Protein AF-A0AAJ7U4Y9-F1 (afdb_monomer)

Radius of gyration: 19.99 Å; Cα contacts (8 Å, |Δi|>4): 556; chains: 1; bounding box: 57×43×49 Å

Structure (mmCIF, N/CA/C/O backbone):
data_AF-A0AAJ7U4Y9-F1
#
_entry.id   AF-A0AAJ7U4Y9-F1
#
loop_
_atom_site.group_PDB
_atom_site.id
_atom_site.type_symbol
_atom_site.label_atom_id
_atom_site.label_alt_id
_atom_site.label_comp_id
_atom_site.label_asym_id
_atom_site.label_entity_id
_atom_site.label_seq_id
_atom_site.pdbx_PDB_ins_code
_atom_site.Cartn_x
_atom_site.Cartn_y
_atom_site.Cartn_z
_atom_site.occupancy
_atom_site.B_iso_or_equiv
_atom_site.auth_seq_id
_atom_site.auth_comp_id
_atom_site.auth_asym_id
_atom_site.auth_atom_id
_atom_site.pdbx_PDB_model_num
ATOM 1 N N . MET A 1 1 ? 35.730 18.124 -21.391 1.00 60.81 1 MET A N 1
ATOM 2 C CA . MET A 1 1 ? 34.779 17.610 -20.377 1.00 60.81 1 MET A CA 1
ATOM 3 C C . MET A 1 1 ? 35.353 16.329 -19.794 1.00 60.81 1 MET A C 1
ATOM 5 O O . MET A 1 1 ? 35.980 15.598 -20.549 1.00 60.81 1 MET A O 1
ATOM 9 N N . SER A 1 2 ? 35.196 16.076 -18.488 1.00 67.44 2 SER A N 1
ATOM 10 C CA . SER A 1 2 ? 35.648 14.816 -17.871 1.00 67.44 2 SER A CA 1
ATOM 11 C C . SER A 1 2 ? 34.995 13.620 -18.571 1.00 67.44 2 SER A C 1
ATOM 13 O O . SER A 1 2 ? 33.782 13.632 -18.797 1.00 67.44 2 SER A O 1
ATOM 15 N N . SER A 1 3 ? 35.795 12.609 -18.916 1.00 85.75 3 SER A N 1
ATOM 16 C CA . SER A 1 3 ? 35.321 11.336 -19.480 1.00 85.75 3 SER A CA 1
ATOM 17 C C . SER A 1 3 ? 34.650 10.446 -18.434 1.00 85.75 3 SER A C 1
ATOM 19 O O . SER A 1 3 ? 33.970 9.491 -18.797 1.00 85.75 3 SER A O 1
ATOM 21 N N . GLN A 1 4 ? 34.813 10.774 -17.149 1.00 91.94 4 GLN A N 1
ATOM 22 C CA . GLN A 1 4 ? 34.192 10.076 -16.031 1.00 91.94 4 GLN A CA 1
ATOM 23 C C . GLN A 1 4 ? 33.192 10.957 -15.286 1.00 91.94 4 GLN A C 1
ATOM 25 O O . GLN A 1 4 ? 33.378 12.171 -15.147 1.00 91.94 4 GLN A O 1
ATOM 30 N N . LEU A 1 5 ? 32.143 10.309 -14.793 1.00 94.62 5 LEU A N 1
ATOM 31 C CA . LEU A 1 5 ? 31.021 10.879 -14.069 1.00 94.62 5 LEU A CA 1
ATOM 32 C C . LEU A 1 5 ? 30.880 10.192 -12.713 1.00 94.62 5 LEU A C 1
ATOM 34 O O . LEU A 1 5 ? 31.024 8.974 -12.599 1.00 94.62 5 LEU A O 1
ATOM 38 N N . SER A 1 6 ? 30.565 10.984 -11.692 1.00 95.62 6 SER A N 1
ATOM 39 C CA . SER A 1 6 ? 30.203 10.473 -10.373 1.00 95.62 6 SER A CA 1
ATOM 40 C C . SER A 1 6 ? 28.771 9.949 -10.401 1.00 95.62 6 SER A C 1
ATOM 42 O O . SER A 1 6 ? 27.837 10.708 -10.654 1.00 95.62 6 SER A O 1
ATOM 44 N N . VAL A 1 7 ? 28.597 8.664 -10.113 1.00 96.81 7 VAL A N 1
ATOM 45 C CA . VAL A 1 7 ? 27.295 7.997 -10.059 1.00 96.81 7 VAL A CA 1
ATOM 46 C C . VAL A 1 7 ? 27.096 7.438 -8.657 1.00 96.81 7 VAL A C 1
ATOM 48 O O . VAL A 1 7 ? 27.947 6.714 -8.138 1.00 96.81 7 VAL A O 1
ATOM 51 N N . LEU A 1 8 ? 25.978 7.787 -8.024 1.00 97.12 8 LEU A N 1
ATOM 52 C CA . LEU A 1 8 ? 25.598 7.210 -6.739 1.00 97.12 8 LEU A CA 1
ATOM 53 C C . LEU A 1 8 ? 24.827 5.912 -6.993 1.00 97.12 8 LEU A C 1
ATOM 55 O O . LEU A 1 8 ? 23.740 5.938 -7.566 1.00 97.12 8 LEU A O 1
ATOM 59 N N . LEU A 1 9 ? 25.399 4.789 -6.573 1.00 95.19 9 LEU A N 1
ATOM 60 C CA . LEU A 1 9 ? 24.820 3.457 -6.698 1.00 95.19 9 LEU A CA 1
ATOM 61 C C . LEU A 1 9 ? 24.100 3.094 -5.399 1.00 95.19 9 LEU A C 1
ATOM 63 O O . LEU A 1 9 ? 24.743 2.982 -4.354 1.00 95.19 9 LEU A O 1
ATOM 67 N N . CYS A 1 10 ? 22.787 2.905 -5.468 1.00 91.06 10 CYS A N 1
ATOM 68 C CA . CYS A 1 10 ? 21.922 2.597 -4.334 1.00 91.06 10 CYS A CA 1
ATOM 69 C C . CYS A 1 10 ? 21.413 1.149 -4.388 1.00 91.06 10 CYS A C 1
ATOM 71 O O . CYS A 1 10 ? 20.944 0.691 -5.431 1.00 91.06 10 CYS A O 1
ATOM 73 N N . VAL A 1 11 ? 21.455 0.444 -3.261 1.00 85.19 11 VAL A N 1
ATOM 74 C CA . VAL A 1 11 ? 20.883 -0.902 -3.098 1.00 85.19 11 VAL A CA 1
ATOM 75 C C . VAL A 1 11 ? 20.256 -0.961 -1.712 1.00 85.19 11 VAL A C 1
ATOM 77 O O . VAL A 1 11 ? 20.954 -0.720 -0.727 1.00 85.19 11 VAL A O 1
ATOM 80 N N . GLY A 1 12 ? 18.952 -1.227 -1.608 1.00 75.06 12 GLY A N 1
ATOM 81 C CA . GLY A 1 12 ? 18.289 -1.152 -0.307 1.00 75.06 12 GLY A CA 1
ATOM 82 C C . GLY A 1 12 ? 18.324 0.269 0.267 1.00 75.06 12 GLY A C 1
ATOM 83 O O . GLY A 1 12 ? 18.027 1.255 -0.411 1.00 75.06 12 GLY A O 1
ATOM 84 N N . ASP A 1 13 ? 18.747 0.366 1.523 1.00 71.12 13 ASP A N 1
ATOM 85 C CA . ASP A 1 13 ? 19.018 1.602 2.262 1.00 71.12 13 ASP A CA 1
ATOM 86 C C . ASP A 1 13 ? 20.498 2.045 2.185 1.00 71.12 13 ASP A C 1
ATOM 88 O O . ASP A 1 13 ? 20.929 2.966 2.884 1.00 71.12 13 ASP A O 1
ATOM 92 N N . ARG A 1 14 ? 21.302 1.406 1.326 1.00 81.44 14 ARG A N 1
ATOM 93 C CA . ARG A 1 14 ? 22.749 1.626 1.207 1.00 81.44 14 ARG A CA 1
ATOM 94 C C . ARG A 1 14 ? 23.084 2.361 -0.080 1.00 81.44 14 ARG A C 1
ATOM 96 O O . ARG A 1 14 ? 22.450 2.169 -1.114 1.00 81.44 14 ARG A O 1
ATOM 103 N N . ALA A 1 15 ? 24.151 3.158 -0.033 1.00 89.69 15 ALA A N 1
ATOM 104 C CA . ALA A 1 15 ? 24.691 3.828 -1.208 1.00 89.69 15 ALA A CA 1
ATOM 105 C C . ALA A 1 15 ? 26.226 3.782 -1.254 1.00 89.69 15 ALA A C 1
ATOM 107 O O . ALA A 1 15 ? 26.909 3.769 -0.219 1.00 89.69 15 ALA A O 1
ATOM 108 N N . ARG A 1 16 ? 26.772 3.764 -2.471 1.00 92.88 16 ARG A N 1
ATOM 109 C CA . ARG A 1 16 ? 28.207 3.856 -2.770 1.00 92.88 16 ARG A CA 1
ATOM 110 C C . ARG A 1 16 ? 28.421 4.795 -3.947 1.00 92.88 16 ARG A C 1
ATOM 112 O O . ARG A 1 16 ? 27.665 4.764 -4.912 1.00 92.88 16 ARG A O 1
ATOM 119 N N . LEU A 1 17 ? 29.454 5.623 -3.870 1.00 95.56 17 LEU A N 1
ATOM 120 C CA . LEU A 1 17 ? 29.859 6.452 -4.997 1.00 95.56 17 LEU A CA 1
ATOM 121 C C . LEU A 1 17 ? 30.748 5.630 -5.934 1.00 95.56 17 LEU A C 1
ATOM 123 O O . LEU A 1 17 ? 31.688 4.982 -5.474 1.00 95.56 17 LEU A O 1
ATOM 127 N N . ALA A 1 18 ? 30.470 5.681 -7.232 1.00 95.44 18 ALA A N 1
ATOM 128 C CA . ALA A 1 18 ? 31.296 5.082 -8.271 1.00 95.44 18 ALA A CA 1
ATOM 129 C C . ALA A 1 18 ? 31.654 6.121 -9.338 1.00 95.44 18 ALA A C 1
ATOM 131 O O . ALA A 1 18 ? 30.873 7.026 -9.630 1.00 95.44 18 ALA A O 1
ATOM 132 N N . LEU A 1 19 ? 32.835 5.968 -9.935 1.00 95.25 19 LEU A N 1
ATOM 133 C CA . LEU A 1 19 ? 33.208 6.679 -11.153 1.00 95.25 19 LEU A CA 1
ATOM 134 C C . LEU A 1 19 ? 32.862 5.794 -12.347 1.00 95.25 19 LEU A C 1
ATOM 136 O O . LEU A 1 19 ? 33.295 4.643 -12.416 1.00 95.25 19 LEU A O 1
ATOM 140 N N . MET A 1 20 ? 32.064 6.328 -13.264 1.00 95.25 20 MET A N 1
ATOM 141 C CA . MET A 1 20 ? 31.613 5.631 -14.466 1.00 95.25 20 MET A CA 1
ATOM 142 C C . MET A 1 20 ? 31.938 6.441 -15.713 1.00 95.25 20 MET A C 1
ATOM 144 O O . MET A 1 20 ? 32.009 7.668 -15.659 1.00 95.25 20 MET A O 1
ATOM 148 N N . SER A 1 21 ? 32.135 5.758 -16.836 1.00 94.12 21 SER A N 1
ATOM 149 C CA . SER A 1 21 ? 32.373 6.408 -18.122 1.00 94.12 21 SER A CA 1
ATOM 150 C C . SER A 1 21 ? 31.138 7.199 -18.558 1.00 94.12 21 SER A C 1
ATOM 152 O O . SER A 1 21 ? 30.002 6.759 -18.374 1.00 94.12 21 SER A O 1
ATOM 154 N N . ARG A 1 22 ? 31.341 8.365 -19.170 1.00 95.06 22 ARG A N 1
ATOM 155 C CA . ARG A 1 22 ? 30.275 9.028 -19.927 1.00 95.06 22 ARG A CA 1
ATOM 156 C C . ARG A 1 22 ? 29.825 8.115 -21.071 1.0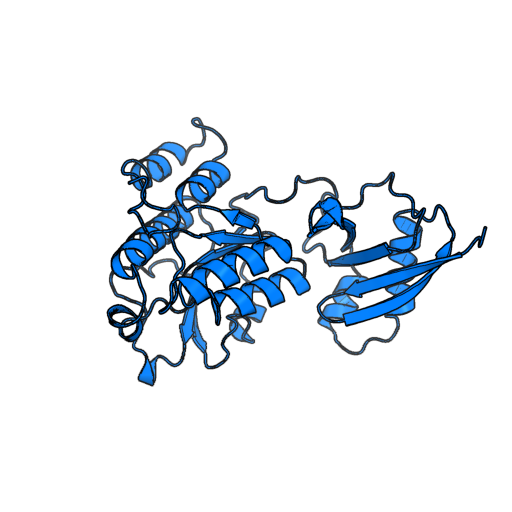0 95.06 22 ARG A C 1
ATOM 158 O O . ARG A 1 22 ? 30.670 7.558 -21.767 1.00 95.06 22 ARG A O 1
ATOM 165 N N . GLY A 1 23 ? 28.515 7.977 -21.251 1.00 94.12 23 GLY A N 1
ATOM 166 C CA . GLY A 1 23 ? 27.914 7.056 -22.215 1.00 94.12 23 GLY A CA 1
ATOM 167 C C . GLY A 1 23 ? 27.783 5.617 -21.704 1.00 94.12 23 GLY A C 1
ATOM 168 O O . GLY A 1 23 ? 27.319 4.761 -22.451 1.00 94.12 23 GLY A O 1
ATOM 169 N N . ALA A 1 24 ? 28.158 5.339 -20.448 1.00 94.94 24 ALA A N 1
ATOM 170 C CA . ALA A 1 24 ? 27.964 4.023 -19.847 1.00 94.94 24 ALA A CA 1
ATOM 171 C C . ALA A 1 24 ? 26.486 3.613 -19.909 1.00 94.94 24 ALA A C 1
ATOM 173 O O . ALA A 1 24 ? 25.607 4.375 -19.497 1.00 94.94 24 ALA A O 1
ATOM 174 N N . GLY A 1 25 ? 26.236 2.413 -20.430 1.00 94.31 25 GLY A N 1
ATOM 175 C CA . GLY A 1 25 ? 24.901 1.837 -20.563 1.00 94.31 25 GLY A CA 1
ATOM 176 C C . GLY A 1 25 ? 24.559 0.835 -19.461 1.00 94.31 25 GLY A C 1
ATOM 177 O O . GLY A 1 25 ? 25.307 0.648 -18.498 1.00 94.31 25 GLY A O 1
ATOM 178 N N . LEU A 1 26 ? 23.432 0.141 -19.635 1.00 91.56 26 LEU A N 1
ATOM 179 C CA . LEU A 1 26 ? 22.844 -0.751 -18.629 1.00 91.56 26 LEU A CA 1
ATOM 180 C C . LEU A 1 26 ? 23.804 -1.839 -18.117 1.00 91.56 26 LEU A C 1
ATOM 182 O O . LEU A 1 26 ? 23.909 -2.055 -16.909 1.00 91.56 26 LEU A O 1
ATOM 186 N N . GLU A 1 27 ? 24.534 -2.508 -19.011 1.00 91.56 27 GLU A N 1
ATOM 187 C CA . GLU A 1 27 ? 25.465 -3.581 -18.630 1.00 91.56 27 GLU A CA 1
ATOM 188 C C . GLU A 1 27 ? 26.663 -3.066 -17.823 1.00 91.56 27 GLU A C 1
ATOM 190 O O . GLU A 1 27 ? 27.075 -3.686 -16.837 1.00 91.56 27 GLU A O 1
ATOM 195 N N . GLU A 1 28 ? 27.187 -1.890 -18.174 1.00 94.19 28 GLU A N 1
ATOM 196 C CA . GLU A 1 28 ? 28.268 -1.263 -17.412 1.00 94.19 28 GLU A CA 1
ATOM 197 C C . GLU A 1 28 ? 27.776 -0.832 -16.023 1.00 94.19 28 GLU A C 1
ATOM 199 O O . GLU A 1 28 ? 28.483 -1.039 -15.031 1.00 94.19 28 GLU A O 1
ATOM 204 N N . SER A 1 29 ? 26.539 -0.328 -15.918 1.00 94.50 29 SER A N 1
ATOM 205 C CA . SER A 1 29 ? 25.884 -0.042 -14.636 1.00 94.50 29 SER A CA 1
ATOM 206 C C . SER A 1 29 ? 25.724 -1.295 -13.776 1.00 94.50 29 SER A C 1
ATOM 208 O O . SER A 1 29 ? 26.093 -1.276 -12.601 1.00 94.50 29 SER A O 1
ATOM 210 N N . ARG A 1 30 ? 25.246 -2.412 -14.342 1.00 92.56 30 ARG A N 1
ATOM 211 C CA . ARG A 1 30 ? 25.138 -3.699 -13.626 1.00 92.56 30 ARG A CA 1
ATOM 212 C C . ARG A 1 30 ? 26.496 -4.160 -13.102 1.00 92.56 30 ARG A C 1
ATOM 214 O O . ARG A 1 30 ? 26.619 -4.553 -11.940 1.00 92.56 30 ARG A O 1
ATOM 221 N N . ALA A 1 31 ? 27.534 -4.076 -13.932 1.00 93.38 31 ALA A N 1
ATOM 222 C CA . ALA A 1 31 ? 28.893 -4.412 -13.525 1.00 93.38 31 ALA A CA 1
ATOM 223 C C . ALA A 1 31 ? 29.410 -3.476 -12.416 1.00 93.38 31 ALA A C 1
ATOM 225 O O . ALA A 1 31 ? 30.078 -3.935 -11.488 1.00 93.38 31 ALA A O 1
ATOM 226 N N . ALA A 1 32 ? 29.078 -2.182 -12.472 1.00 94.81 32 ALA A N 1
ATOM 227 C CA . ALA A 1 32 ? 29.439 -1.214 -11.442 1.00 94.81 32 ALA A CA 1
ATOM 228 C C . ALA A 1 32 ? 28.789 -1.537 -10.088 1.00 94.81 32 ALA A C 1
ATOM 230 O O . ALA A 1 32 ? 29.493 -1.525 -9.080 1.00 94.81 32 AL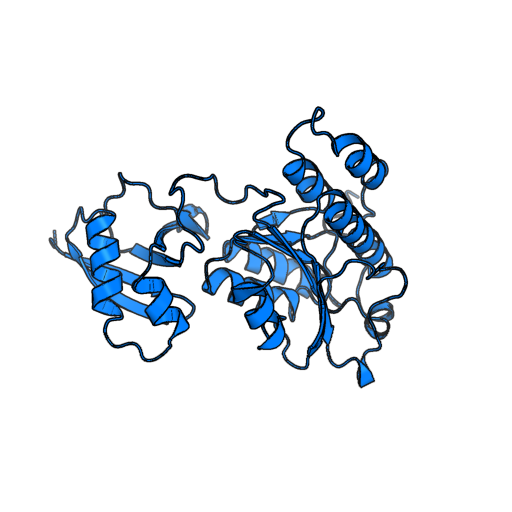A A O 1
ATOM 231 N N . PHE A 1 33 ? 27.505 -1.916 -10.060 1.00 94.25 33 PHE A N 1
ATOM 232 C CA . PHE A 1 33 ? 26.839 -2.389 -8.839 1.00 94.25 33 PHE A CA 1
ATOM 233 C C . PHE A 1 33 ? 27.545 -3.602 -8.232 1.00 94.25 33 PHE A C 1
ATOM 235 O O . PHE A 1 33 ? 27.900 -3.588 -7.055 1.00 94.25 33 PHE A O 1
ATOM 242 N N . ARG A 1 34 ? 27.823 -4.628 -9.045 1.00 92.06 34 ARG A N 1
ATOM 243 C CA . ARG A 1 34 ? 28.500 -5.845 -8.570 1.00 92.06 34 ARG A CA 1
ATOM 244 C C . ARG A 1 34 ? 29.886 -5.553 -7.995 1.00 92.06 34 ARG A C 1
ATOM 246 O O . ARG A 1 34 ? 30.249 -6.137 -6.981 1.00 92.06 34 ARG A O 1
ATOM 253 N N . ARG A 1 35 ? 30.648 -4.635 -8.604 1.00 93.06 35 ARG A N 1
ATOM 254 C CA . ARG A 1 35 ? 31.961 -4.213 -8.084 1.00 93.06 35 ARG A CA 1
ATOM 255 C C . ARG A 1 35 ? 31.846 -3.391 -6.803 1.00 93.06 35 ARG A C 1
ATOM 257 O O . ARG A 1 35 ? 32.573 -3.657 -5.854 1.00 93.06 35 ARG A O 1
ATOM 264 N N . ALA A 1 36 ? 30.961 -2.395 -6.775 1.00 91.88 36 ALA A N 1
ATOM 265 C CA . ALA A 1 36 ? 30.855 -1.444 -5.666 1.00 91.88 36 ALA A CA 1
ATOM 266 C C . ALA A 1 36 ? 30.386 -2.090 -4.353 1.00 91.88 36 ALA A C 1
ATOM 268 O O . ALA A 1 36 ? 30.678 -1.575 -3.274 1.00 91.88 36 ALA A O 1
ATOM 269 N N . PHE A 1 37 ? 29.682 -3.217 -4.452 1.00 89.31 37 PHE A N 1
ATOM 270 C CA . PHE A 1 37 ? 29.160 -3.980 -3.320 1.00 89.31 37 PHE A CA 1
ATOM 271 C C . PHE A 1 37 ? 29.770 -5.392 -3.235 1.00 89.31 37 PHE A C 1
ATOM 273 O O . PHE A 1 37 ? 29.229 -6.275 -2.567 1.00 89.31 37 PHE A O 1
ATOM 280 N N . ALA A 1 38 ? 30.911 -5.625 -3.897 1.00 83.69 38 ALA A N 1
ATOM 281 C CA . ALA A 1 38 ? 31.649 -6.876 -3.766 1.00 83.69 38 ALA A CA 1
ATOM 282 C C . ALA A 1 38 ? 32.122 -7.064 -2.312 1.00 83.69 38 ALA A C 1
ATOM 284 O O . ALA A 1 38 ? 32.720 -6.164 -1.725 1.00 83.69 38 ALA A O 1
ATOM 285 N N . GLY A 1 39 ? 31.867 -8.241 -1.733 1.00 74.69 39 GLY A N 1
ATOM 286 C CA . GLY A 1 39 ? 32.259 -8.560 -0.353 1.00 74.69 39 GLY A CA 1
ATOM 287 C C . GLY A 1 39 ? 31.264 -8.122 0.725 1.00 74.69 39 GLY A C 1
ATOM 288 O O . GLY A 1 39 ? 31.598 -8.162 1.910 1.00 74.69 39 GLY A O 1
ATOM 289 N N . GLU A 1 40 ? 30.050 -7.717 0.345 1.00 78.25 40 GLU A N 1
ATOM 290 C CA . GLU A 1 40 ? 28.991 -7.452 1.313 1.00 78.25 40 GLU A CA 1
ATOM 291 C C . GLU A 1 40 ? 28.630 -8.717 2.110 1.00 78.25 40 GLU A C 1
ATOM 293 O O . GLU A 1 40 ? 28.460 -9.800 1.546 1.00 78.25 40 GLU A O 1
ATOM 298 N N . ARG A 1 41 ? 28.518 -8.567 3.436 1.00 69.69 41 ARG A N 1
ATOM 299 C CA . ARG A 1 41 ? 28.234 -9.680 4.361 1.00 69.69 41 ARG A CA 1
ATOM 300 C C . ARG A 1 41 ? 26.742 -9.939 4.552 1.00 69.69 41 ARG A C 1
ATOM 302 O O . ARG A 1 41 ? 26.371 -10.990 5.062 1.00 69.69 41 ARG A O 1
ATOM 309 N N . GLU A 1 42 ? 25.901 -8.992 4.157 1.00 71.12 42 GLU A N 1
ATOM 310 C CA . GLU A 1 42 ? 24.452 -9.115 4.231 1.00 71.12 42 GLU A CA 1
ATOM 311 C C . GLU A 1 42 ? 23.928 -10.015 3.109 1.00 71.12 42 GLU A C 1
ATOM 313 O O . GLU A 1 42 ? 23.980 -9.675 1.925 1.00 71.12 42 GLU A O 1
ATOM 318 N N . GLU A 1 43 ? 23.434 -11.189 3.493 1.00 66.25 43 GLU A N 1
ATOM 319 C CA . GLU A 1 43 ? 23.108 -12.273 2.569 1.00 66.25 43 GLU A CA 1
ATOM 320 C C . GLU A 1 43 ? 22.028 -11.887 1.551 1.00 66.25 43 GLU A C 1
ATOM 322 O O . GLU A 1 43 ? 22.166 -12.217 0.374 1.00 66.25 43 GLU A O 1
ATOM 327 N N . ALA A 1 44 ?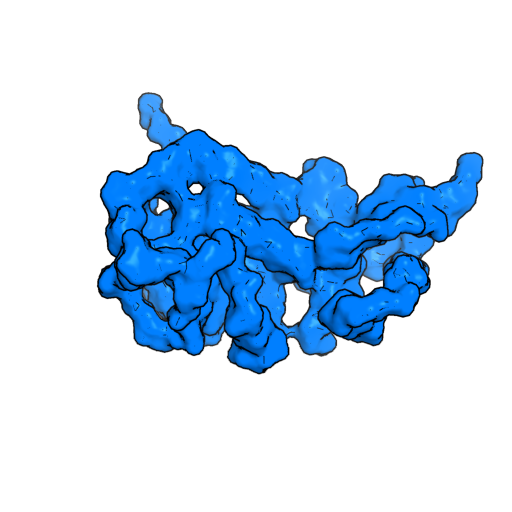 21.019 -11.113 1.968 1.00 62.91 44 ALA A N 1
ATOM 328 C CA . ALA A 1 44 ? 19.942 -10.637 1.100 1.00 62.91 44 ALA A CA 1
ATOM 329 C C . ALA A 1 44 ? 20.447 -9.682 0.004 1.00 62.91 44 ALA A C 1
ATOM 331 O O . ALA A 1 44 ? 20.141 -9.869 -1.174 1.00 62.91 44 ALA A O 1
ATOM 332 N N . MET A 1 45 ? 21.277 -8.695 0.359 1.00 69.75 45 MET A N 1
ATOM 333 C CA . MET A 1 45 ? 21.862 -7.759 -0.610 1.00 69.75 45 MET A CA 1
ATOM 334 C C . MET A 1 45 ? 22.880 -8.451 -1.522 1.00 69.75 45 MET A C 1
ATOM 336 O O . MET A 1 45 ? 22.923 -8.219 -2.733 1.00 69.75 45 MET A O 1
ATOM 340 N N . ALA A 1 46 ? 23.685 -9.348 -0.958 1.00 70.56 46 ALA A N 1
ATOM 341 C CA . ALA A 1 46 ? 24.630 -10.126 -1.736 1.00 70.56 46 ALA A CA 1
ATOM 342 C C . ALA A 1 46 ? 23.901 -11.066 -2.718 1.00 70.56 46 ALA A C 1
ATOM 344 O O . ALA A 1 46 ? 24.335 -11.213 -3.859 1.00 70.56 46 ALA A O 1
ATOM 345 N N . ALA A 1 47 ? 22.775 -11.668 -2.320 1.00 68.44 47 ALA A N 1
ATOM 346 C CA . ALA A 1 47 ? 21.931 -12.474 -3.202 1.00 68.44 47 ALA A CA 1
ATOM 347 C C . ALA A 1 47 ? 21.304 -11.632 -4.322 1.00 68.44 47 ALA A C 1
ATOM 349 O O . ALA A 1 47 ? 21.387 -12.016 -5.489 1.00 68.44 47 ALA A O 1
ATOM 350 N N . ALA A 1 48 ? 20.776 -10.455 -3.983 1.00 67.88 48 ALA A N 1
ATOM 351 C CA . ALA A 1 48 ? 20.207 -9.489 -4.919 1.00 67.88 48 ALA A CA 1
ATOM 352 C C . ALA A 1 48 ? 21.145 -9.123 -6.081 1.00 67.88 48 ALA A C 1
ATOM 354 O O . ALA A 1 48 ? 20.714 -9.044 -7.228 1.00 67.88 48 ALA A O 1
ATOM 355 N N . LEU A 1 49 ? 22.434 -8.919 -5.797 1.00 79.62 49 LEU A N 1
ATOM 356 C CA . LEU A 1 49 ? 23.418 -8.511 -6.808 1.00 79.62 49 LEU A CA 1
ATOM 357 C C . LEU A 1 49 ? 24.071 -9.688 -7.550 1.00 79.62 49 LEU A C 1
ATOM 359 O O . LEU A 1 49 ? 24.648 -9.493 -8.628 1.00 79.62 49 LEU A O 1
ATOM 363 N N . ARG A 1 50 ? 23.986 -10.904 -6.989 1.00 78.62 50 ARG A N 1
ATOM 364 C CA . ARG A 1 50 ? 24.362 -12.152 -7.675 1.00 78.62 50 ARG A CA 1
ATOM 365 C C . ARG A 1 50 ? 23.318 -12.575 -8.711 1.00 78.62 50 ARG A C 1
ATOM 367 O O . ARG A 1 50 ? 23.701 -13.157 -9.721 1.00 78.62 50 ARG A O 1
ATOM 374 N N . GLY A 1 51 ? 22.040 -12.296 -8.455 1.00 71.25 51 GLY A N 1
ATOM 375 C CA . GLY A 1 51 ? 20.932 -12.587 -9.363 1.00 71.25 51 GLY A CA 1
ATOM 376 C C . GLY A 1 51 ? 20.725 -11.539 -10.460 1.00 71.25 51 GLY A C 1
ATOM 377 O O . GLY A 1 51 ? 21.530 -10.618 -10.649 1.00 71.25 51 GLY A O 1
ATOM 378 N N . ASP A 1 52 ? 19.613 -11.686 -11.180 1.00 75.19 52 ASP A N 1
ATOM 379 C CA . ASP A 1 52 ? 19.110 -10.647 -12.073 1.00 75.19 52 ASP A CA 1
ATOM 380 C C . ASP A 1 52 ? 18.471 -9.524 -11.251 1.00 75.19 52 ASP A C 1
ATOM 382 O O . ASP A 1 52 ? 17.702 -9.757 -10.321 1.00 75.19 52 ASP A O 1
ATOM 386 N N . PHE A 1 53 ? 18.786 -8.282 -11.603 1.00 80.44 53 PHE A N 1
ATOM 387 C CA . PHE A 1 53 ? 18.193 -7.084 -11.013 1.00 80.44 53 PHE A CA 1
ATOM 388 C C . PHE A 1 53 ? 17.880 -6.059 -12.106 1.00 80.44 53 PHE A C 1
ATOM 390 O O . PHE A 1 53 ? 18.543 -6.037 -13.140 1.00 80.44 53 PHE A O 1
ATOM 397 N N . ALA A 1 54 ? 16.876 -5.211 -11.922 1.00 83.75 54 ALA A N 1
ATOM 398 C CA . ALA A 1 54 ? 16.678 -4.027 -12.746 1.00 83.75 54 ALA A CA 1
ATOM 399 C C . ALA A 1 54 ? 17.600 -2.898 -12.266 1.00 83.75 54 ALA A C 1
ATOM 401 O O . ALA A 1 54 ? 17.942 -2.815 -11.084 1.00 83.75 54 ALA A O 1
ATOM 402 N N . VAL A 1 55 ? 18.005 -2.026 -13.188 1.00 89.38 55 VAL A N 1
ATOM 403 C CA . VAL A 1 55 ? 18.649 -0.755 -12.850 1.00 89.38 55 VAL A CA 1
ATOM 404 C C . VAL A 1 55 ? 17.614 0.331 -13.057 1.00 89.38 55 VAL A C 1
ATOM 406 O O . VAL A 1 55 ? 17.009 0.414 -14.120 1.00 89.38 55 VAL A O 1
ATOM 409 N N . GLN A 1 56 ? 17.427 1.164 -12.047 1.00 88.69 56 GLN A N 1
ATOM 410 C CA . GLN A 1 56 ? 16.549 2.317 -12.113 1.00 88.69 56 GLN A CA 1
ATOM 411 C C . GLN A 1 56 ? 17.349 3.608 -12.022 1.00 88.69 56 GLN A C 1
ATOM 413 O O . GLN A 1 56 ? 18.291 3.696 -11.239 1.00 88.69 56 GLN A O 1
ATOM 418 N N . LEU A 1 57 ? 16.953 4.621 -12.784 1.00 90.94 57 LEU A N 1
ATOM 419 C CA . LEU A 1 57 ? 17.498 5.974 -12.740 1.00 90.94 57 LEU A CA 1
ATOM 420 C C . LEU A 1 57 ? 16.585 6.866 -11.898 1.00 90.94 57 LEU A C 1
ATOM 422 O O . LEU A 1 57 ? 15.373 6.838 -12.069 1.00 90.94 57 LEU A O 1
ATOM 426 N N . TYR A 1 58 ? 17.140 7.688 -11.010 1.00 87.50 58 TYR A N 1
ATOM 427 C CA . TYR A 1 58 ? 16.341 8.710 -10.334 1.00 87.50 58 TYR A CA 1
ATOM 428 C C . TYR A 1 58 ? 16.061 9.892 -11.271 1.00 87.50 58 TYR A C 1
ATOM 430 O O . TYR A 1 58 ? 16.986 10.585 -11.696 1.00 87.50 58 TYR A O 1
ATOM 438 N N . SER A 1 59 ? 14.785 10.146 -11.554 1.00 82.88 59 SER A N 1
ATOM 439 C CA . SER A 1 59 ? 14.316 11.338 -12.255 1.00 82.88 59 SER A CA 1
ATOM 440 C C . SER A 1 59 ? 14.063 12.458 -11.250 1.00 82.88 59 SER A C 1
ATOM 442 O O . SER A 1 59 ? 13.118 12.396 -10.464 1.00 82.88 59 SER A O 1
ATOM 444 N N . GLU A 1 60 ? 14.875 13.516 -11.298 1.00 79.88 60 GLU A N 1
ATOM 445 C CA . GLU A 1 60 ? 14.621 14.735 -10.512 1.00 79.88 60 GLU A CA 1
ATOM 446 C C . GLU A 1 60 ? 13.284 15.380 -10.900 1.00 79.88 60 GLU A C 1
ATOM 448 O O . GLU A 1 60 ? 12.566 15.886 -10.043 1.00 79.88 60 GLU A O 1
ATOM 453 N N . GLN A 1 61 ? 12.921 15.313 -12.186 1.00 74.06 61 GLN A N 1
ATOM 454 C CA . GLN A 1 61 ? 11.680 15.887 -12.703 1.00 74.06 61 GLN A CA 1
ATOM 455 C C . GLN A 1 61 ? 10.441 15.211 -12.105 1.00 74.06 61 GLN A C 1
ATOM 457 O O . GLN A 1 61 ? 9.442 15.879 -11.849 1.00 74.06 61 GLN A O 1
ATOM 462 N N . TRP A 1 62 ? 10.492 13.894 -11.899 1.00 68.69 62 TRP A N 1
ATOM 463 C CA . TRP A 1 62 ? 9.364 13.115 -11.378 1.00 68.69 62 TRP A CA 1
ATOM 464 C C . TRP A 1 62 ? 9.523 12.744 -9.904 1.00 68.69 62 TRP A C 1
ATOM 466 O O . TRP A 1 62 ? 8.666 12.054 -9.358 1.00 68.69 62 TRP A O 1
ATOM 476 N N . GLY A 1 63 ? 10.620 13.167 -9.267 1.00 69.88 63 GLY A N 1
ATOM 477 C CA . GLY A 1 63 ? 10.932 12.850 -7.875 1.00 69.88 63 GLY A CA 1
ATOM 478 C C . GLY A 1 63 ? 10.907 11.350 -7.574 1.00 69.88 63 GLY A C 1
ATOM 479 O O . GLY A 1 63 ? 10.467 10.951 -6.503 1.00 69.88 63 GLY A O 1
ATOM 480 N N . SER A 1 64 ? 11.281 10.504 -8.532 1.00 72.50 64 SER A N 1
ATOM 481 C CA . SER A 1 64 ? 11.109 9.052 -8.421 1.00 72.50 64 SER A CA 1
ATOM 482 C C . SER A 1 64 ? 12.139 8.286 -9.242 1.00 72.50 64 SER A C 1
ATOM 484 O O . SER A 1 64 ? 12.745 8.811 -10.175 1.00 72.50 64 SER A O 1
ATOM 486 N N . PHE A 1 65 ? 12.359 7.028 -8.863 1.00 79.81 65 PHE A N 1
ATOM 487 C CA . PHE A 1 65 ? 13.160 6.089 -9.641 1.00 79.81 65 PHE A CA 1
ATOM 488 C C . PHE A 1 65 ? 12.335 5.506 -10.789 1.00 79.81 65 PHE A C 1
ATOM 490 O O . PHE A 1 65 ? 11.189 5.113 -10.584 1.00 79.81 65 PHE A O 1
ATOM 497 N N . VAL A 1 66 ? 12.944 5.416 -11.970 1.00 79.06 66 VAL A N 1
ATOM 498 C CA . VAL A 1 66 ? 12.342 4.860 -13.185 1.00 79.06 66 VAL A CA 1
ATOM 499 C C . VAL A 1 66 ? 13.192 3.737 -13.753 1.00 79.06 66 VAL A C 1
ATOM 501 O O . VAL A 1 66 ? 14.417 3.829 -13.708 1.00 79.06 66 VAL A O 1
ATOM 504 N N . ASP A 1 67 ? 12.567 2.691 -14.294 1.00 82.56 67 ASP A N 1
ATOM 505 C CA . ASP A 1 67 ? 13.287 1.587 -14.934 1.00 82.56 67 ASP A CA 1
ATOM 506 C C . ASP A 1 67 ? 14.116 2.088 -16.112 1.00 82.56 67 ASP A C 1
ATOM 508 O O . ASP A 1 67 ? 13.620 2.748 -17.028 1.00 82.56 67 ASP A O 1
ATOM 512 N N . ALA A 1 68 ? 15.409 1.783 -16.067 1.00 87.06 68 ALA A N 1
ATOM 513 C CA . ALA A 1 68 ? 16.319 2.138 -17.128 1.00 87.06 68 ALA A CA 1
ATOM 514 C C . ALA A 1 68 ? 16.251 1.066 -18.221 1.00 87.06 68 ALA A C 1
ATOM 516 O O . ALA A 1 68 ? 16.546 -0.111 -17.998 1.00 87.06 68 ALA A O 1
ATOM 517 N N . GLY A 1 69 ? 15.822 1.491 -19.408 1.00 82.25 69 GLY A N 1
ATOM 518 C CA . GLY A 1 69 ? 15.733 0.628 -20.577 1.00 82.25 69 GLY A CA 1
ATOM 519 C C . GLY A 1 69 ? 17.107 0.239 -21.141 1.00 82.25 69 GLY A C 1
ATOM 520 O O . GLY A 1 69 ? 18.132 0.804 -20.752 1.00 82.25 69 GLY A O 1
ATOM 521 N N . PRO A 1 70 ? 17.138 -0.692 -22.110 1.00 84.62 70 PRO A N 1
ATOM 522 C CA . PRO A 1 70 ? 18.377 -1.137 -22.753 1.00 84.62 70 PRO A CA 1
ATOM 523 C C . PRO A 1 70 ? 19.136 -0.004 -23.460 1.00 84.62 70 PRO A C 1
ATOM 525 O O . PRO A 1 70 ? 20.348 -0.092 -23.620 1.00 84.62 70 PRO A O 1
ATOM 528 N N . GLU A 1 71 ? 18.440 1.073 -23.829 1.00 88.19 71 GLU A N 1
ATOM 529 C CA . GLU A 1 71 ? 19.010 2.236 -24.521 1.00 88.19 71 GLU A CA 1
ATOM 530 C C . GLU A 1 71 ? 19.499 3.341 -23.571 1.00 88.19 71 GLU A C 1
ATOM 532 O O . GLU A 1 71 ? 19.831 4.439 -24.012 1.00 88.19 71 GLU A O 1
ATOM 537 N N . MET A 1 72 ? 19.535 3.090 -22.256 1.00 90.44 72 MET A N 1
ATOM 538 C CA . MET A 1 72 ? 20.041 4.076 -21.301 1.00 90.44 72 MET A CA 1
ATOM 539 C C . MET A 1 72 ? 21.510 4.432 -21.581 1.00 90.44 72 MET A C 1
ATOM 541 O O . MET A 1 72 ? 22.333 3.551 -21.837 1.00 90.44 72 MET A O 1
ATOM 545 N N . SER A 1 73 ? 21.856 5.710 -21.426 1.00 93.81 73 SER A N 1
ATOM 546 C CA . SER A 1 73 ? 23.241 6.180 -21.386 1.00 93.81 73 SER A CA 1
ATOM 547 C C . SER A 1 73 ? 23.431 7.222 -20.282 1.00 93.81 73 SER A C 1
ATOM 549 O O . SER A 1 73 ? 22.596 8.104 -20.062 1.00 93.81 73 SER A O 1
ATOM 551 N N . ILE A 1 74 ? 24.531 7.113 -19.537 1.00 93.69 74 ILE A N 1
ATOM 552 C CA . ILE A 1 74 ? 24.851 8.059 -18.465 1.00 93.69 74 ILE A CA 1
ATOM 553 C C . ILE A 1 74 ? 25.597 9.263 -19.047 1.00 93.69 74 ILE A C 1
ATOM 555 O O . ILE A 1 74 ? 26.793 9.197 -19.331 1.00 93.69 74 ILE A O 1
ATOM 559 N N . GLU A 1 75 ? 24.901 10.394 -19.161 1.00 94.06 75 GLU A N 1
ATOM 560 C CA . GLU A 1 75 ? 25.464 11.654 -19.676 1.00 94.06 75 GLU A CA 1
ATOM 561 C C . GLU A 1 75 ? 25.719 12.718 -18.597 1.00 94.06 75 GLU A C 1
ATOM 563 O O . GLU A 1 75 ? 26.328 13.762 -18.848 1.00 94.06 75 GLU A O 1
ATOM 568 N N . ALA A 1 76 ? 25.285 12.479 -17.367 1.00 93.12 76 ALA A N 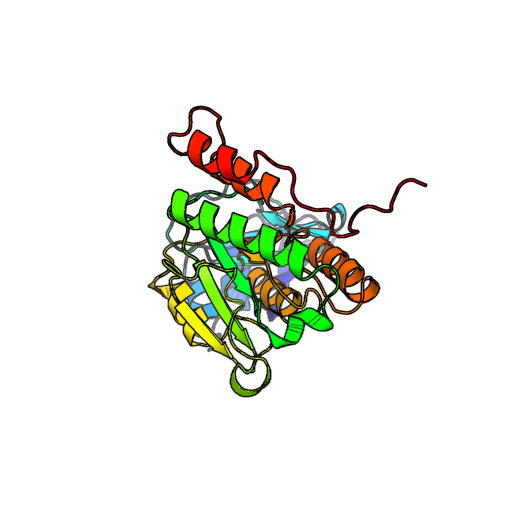1
ATOM 569 C CA . ALA A 1 76 ? 25.479 13.398 -16.254 1.00 93.12 76 ALA A CA 1
ATOM 570 C C . ALA A 1 76 ? 25.641 12.626 -14.940 1.00 93.12 76 ALA A C 1
ATOM 572 O O . ALA A 1 76 ? 25.273 11.448 -14.875 1.00 93.12 76 ALA A O 1
ATOM 573 N N . PRO A 1 77 ? 26.179 13.264 -13.883 1.00 95.06 77 PRO A N 1
ATOM 574 C CA . PRO A 1 77 ? 26.118 12.696 -12.546 1.00 95.06 77 PRO A CA 1
ATOM 575 C C . PRO A 1 77 ? 24.674 12.336 -12.199 1.00 95.06 77 PRO A C 1
ATOM 577 O O . PRO A 1 77 ? 23.768 13.150 -12.375 1.00 95.06 77 PRO A O 1
ATOM 580 N N . CYS A 1 78 ? 24.453 11.109 -11.744 1.00 94.38 78 CYS A N 1
ATOM 581 C CA . CYS A 1 78 ? 23.111 10.588 -11.519 1.00 94.38 78 CYS A CA 1
ATOM 582 C C . CYS A 1 78 ? 23.067 9.622 -10.335 1.00 94.38 78 CYS A C 1
ATOM 584 O O . CYS A 1 78 ? 24.093 9.251 -9.755 1.00 94.38 78 CYS A O 1
ATOM 586 N N . ARG A 1 79 ? 21.846 9.231 -9.967 1.00 95.75 79 ARG A N 1
ATOM 587 C CA . ARG A 1 79 ? 21.580 8.218 -8.947 1.00 95.75 79 ARG A CA 1
ATOM 588 C C . ARG A 1 79 ? 20.956 7.011 -9.623 1.00 95.75 79 ARG A C 1
ATOM 590 O O . ARG A 1 79 ? 19.916 7.146 -10.267 1.00 95.75 79 ARG A O 1
ATOM 597 N N . LEU A 1 80 ? 21.584 5.856 -9.455 1.00 94.38 80 LEU A N 1
ATOM 598 C CA . LEU A 1 80 ? 21.060 4.582 -9.922 1.00 94.38 80 LEU A CA 1
ATOM 599 C C . LEU A 1 80 ? 20.654 3.727 -8.727 1.00 94.38 80 LEU A C 1
ATOM 601 O O . LEU A 1 80 ? 21.331 3.737 -7.702 1.00 94.38 80 LEU A O 1
ATOM 605 N N . ARG A 1 81 ? 19.589 2.943 -8.872 1.00 91.12 81 ARG A N 1
ATOM 606 C CA . ARG A 1 81 ? 19.144 1.953 -7.889 1.00 91.12 81 ARG A CA 1
ATOM 607 C C . ARG A 1 81 ? 19.131 0.565 -8.515 1.00 91.12 81 ARG A C 1
ATOM 609 O O . ARG A 1 81 ? 18.581 0.406 -9.600 1.00 91.12 81 ARG A O 1
ATOM 616 N N . ALA A 1 82 ? 19.713 -0.425 -7.842 1.00 88.06 82 ALA A N 1
ATOM 617 C CA . ALA A 1 82 ? 19.513 -1.826 -8.201 1.00 88.06 82 ALA A CA 1
ATOM 618 C C . ALA A 1 82 ? 18.260 -2.359 -7.500 1.00 88.06 82 ALA A C 1
ATOM 620 O O . ALA A 1 82 ? 18.104 -2.189 -6.290 1.00 88.06 82 ALA A O 1
ATOM 621 N N . VAL A 1 83 ? 17.385 -3.008 -8.265 1.00 80.25 83 VAL A N 1
ATOM 622 C CA . VAL A 1 83 ? 16.146 -3.622 -7.781 1.00 80.25 83 VAL A CA 1
ATOM 623 C C . VAL A 1 83 ? 16.191 -5.115 -8.095 1.00 80.25 83 VAL A C 1
ATOM 625 O O . VAL A 1 83 ? 16.172 -5.465 -9.275 1.00 80.25 83 VAL A O 1
ATOM 628 N N . PRO A 1 84 ? 16.286 -6.006 -7.095 1.00 74.38 84 PRO A N 1
ATOM 629 C CA . PRO A 1 84 ? 16.353 -7.447 -7.332 1.00 74.38 84 PRO A CA 1
ATOM 630 C C . PRO A 1 84 ? 15.118 -7.924 -8.099 1.00 74.38 84 PRO A C 1
ATOM 632 O O . PRO A 1 84 ? 13.998 -7.551 -7.757 1.00 74.38 84 PRO A O 1
ATOM 635 N N . LEU A 1 85 ? 15.309 -8.749 -9.128 1.00 68.38 85 LEU A N 1
ATOM 636 C CA . LEU A 1 85 ? 14.206 -9.378 -9.846 1.00 68.38 85 LEU A CA 1
ATOM 637 C C . LEU A 1 85 ? 13.968 -10.760 -9.237 1.00 68.38 85 LEU A C 1
ATOM 639 O O . LEU A 1 85 ? 14.712 -11.709 -9.487 1.00 68.38 85 LEU A O 1
ATOM 643 N N . SER A 1 86 ? 12.932 -10.878 -8.410 1.00 53.75 86 SER A N 1
ATOM 644 C CA . SER A 1 86 ? 12.496 -12.169 -7.875 1.00 53.75 86 SER A CA 1
ATOM 645 C C . SER A 1 86 ? 11.809 -12.979 -8.977 1.00 53.75 86 SER A C 1
ATOM 647 O O . SER A 1 86 ? 10.726 -12.615 -9.422 1.00 53.75 86 SER A O 1
ATOM 649 N N . GLY A 1 87 ? 12.427 -14.087 -9.401 1.00 48.62 87 GLY A N 1
ATOM 650 C CA . GLY A 1 87 ? 11.867 -15.014 -10.393 1.00 48.62 87 GLY A CA 1
ATOM 651 C C . GLY A 1 87 ? 11.997 -14.488 -11.823 1.00 48.62 87 GLY A C 1
ATOM 652 O O . GLY A 1 87 ? 11.208 -13.662 -12.265 1.00 48.62 87 GLY A O 1
ATOM 653 N N . GLY A 1 88 ? 13.010 -14.963 -12.553 1.00 42.19 88 GLY A N 1
ATOM 654 C CA . GLY A 1 88 ? 13.404 -14.399 -13.845 1.00 42.19 88 GLY A CA 1
ATOM 655 C C . GLY A 1 88 ? 12.249 -14.173 -14.828 1.00 42.19 88 GLY A C 1
ATOM 656 O O . GLY A 1 88 ? 11.758 -15.135 -15.412 1.00 42.19 88 GLY A O 1
ATOM 657 N N . ARG A 1 89 ? 11.859 -12.907 -15.061 1.00 47.97 89 ARG A N 1
ATOM 658 C CA . ARG A 1 89 ? 11.366 -12.397 -16.357 1.00 47.97 89 ARG A CA 1
ATOM 659 C C . ARG A 1 89 ? 11.067 -10.887 -16.396 1.00 47.97 89 ARG A C 1
ATOM 661 O O . ARG A 1 89 ? 10.526 -10.319 -15.461 1.00 47.97 89 ARG A O 1
ATOM 668 N N . GLN A 1 90 ? 11.351 -10.349 -17.591 1.00 43.00 90 GLN A N 1
ATOM 669 C CA . GLN A 1 90 ? 10.908 -9.121 -18.282 1.00 43.00 90 GLN A CA 1
ATOM 670 C C . GLN A 1 90 ? 11.201 -7.738 -17.668 1.00 43.00 90 GLN A C 1
ATOM 672 O O . GLN A 1 90 ? 10.542 -7.244 -16.764 1.00 43.00 90 GLN A O 1
ATOM 677 N N . THR A 1 91 ? 12.150 -7.063 -18.319 1.00 44.66 91 THR A N 1
ATOM 678 C CA . THR A 1 91 ? 12.704 -5.725 -18.070 1.00 44.66 91 THR A CA 1
ATOM 679 C C . THR A 1 91 ? 11.871 -4.572 -18.660 1.00 44.66 91 THR A C 1
ATOM 681 O O . THR A 1 91 ? 12.439 -3.547 -19.025 1.00 44.66 91 THR A O 1
ATOM 684 N N . SER A 1 92 ? 10.555 -4.726 -18.851 1.00 48.25 92 SER A N 1
ATOM 685 C CA . SER A 1 92 ? 9.759 -3.707 -19.567 1.00 48.25 92 SER A CA 1
ATOM 686 C C . SER A 1 92 ? 8.281 -3.633 -19.174 1.00 48.25 92 SER A C 1
ATOM 688 O O . SER A 1 92 ? 7.435 -3.355 -20.027 1.00 48.25 92 SER A O 1
ATOM 690 N N . ARG A 1 93 ? 7.931 -3.910 -17.914 1.00 51.38 93 ARG A N 1
ATOM 691 C CA . ARG A 1 93 ? 6.553 -3.692 -17.456 1.00 51.38 93 ARG A CA 1
ATOM 692 C C . ARG A 1 93 ? 6.372 -2.223 -17.046 1.00 51.38 93 ARG A C 1
ATOM 694 O O . ARG A 1 93 ? 7.257 -1.689 -16.383 1.00 51.38 93 ARG A O 1
ATOM 701 N N . PRO A 1 94 ? 5.268 -1.551 -17.424 1.00 60.12 94 PRO A N 1
ATOM 702 C CA . PRO A 1 94 ? 5.002 -0.191 -16.969 1.00 60.12 94 PRO A CA 1
ATOM 703 C C . PRO A 1 94 ? 4.956 -0.128 -15.436 1.00 60.12 94 PRO A C 1
ATOM 705 O O . PRO A 1 94 ? 4.299 -0.959 -14.802 1.00 60.12 94 PRO A O 1
ATOM 708 N N . LEU A 1 95 ? 5.646 0.856 -14.853 1.00 68.75 95 LEU A N 1
ATOM 709 C CA . LEU A 1 95 ? 5.619 1.112 -13.411 1.00 68.75 95 LEU A CA 1
ATOM 710 C C . LEU A 1 95 ? 4.182 1.340 -12.943 1.00 68.75 95 LEU A C 1
ATOM 712 O O . LEU A 1 95 ? 3.424 2.078 -13.577 1.00 68.75 95 LEU A O 1
ATOM 716 N N . GLY A 1 96 ? 3.822 0.732 -11.815 1.00 75.50 96 GLY A N 1
ATOM 717 C CA . GLY A 1 96 ? 2.514 0.937 -11.205 1.00 75.50 96 GLY A CA 1
ATOM 718 C C . GLY A 1 96 ? 1.372 0.155 -11.841 1.00 75.50 96 GLY A C 1
ATOM 719 O O . GLY A 1 96 ? 0.208 0.478 -11.595 1.00 75.50 96 GLY A O 1
ATOM 720 N N . LEU A 1 97 ? 1.674 -0.862 -12.649 1.00 84.69 97 LEU A N 1
ATOM 721 C CA . LEU A 1 97 ? 0.678 -1.821 -13.110 1.00 84.69 97 LEU A CA 1
ATOM 722 C C . LEU A 1 97 ? 0.508 -2.947 -12.081 1.00 84.69 97 LEU A C 1
ATOM 724 O O . LEU A 1 97 ? 1.431 -3.730 -11.840 1.00 84.69 97 LEU A O 1
ATOM 728 N N . LEU A 1 98 ? -0.695 -3.050 -11.516 1.00 93.19 98 LEU A N 1
ATOM 729 C CA . LEU A 1 98 ? -1.086 -4.152 -10.641 1.00 93.19 98 LEU A CA 1
ATOM 730 C C . LEU A 1 98 ? -1.555 -5.365 -11.453 1.00 93.19 98 LEU A C 1
ATOM 732 O O . LEU A 1 98 ? -2.268 -5.235 -12.441 1.00 93.19 98 LEU A O 1
ATOM 736 N N . GLU A 1 99 ? -1.140 -6.553 -11.022 1.00 91.81 99 GLU A N 1
ATOM 737 C CA . GLU A 1 99 ? -1.583 -7.857 -11.543 1.00 91.81 99 GLU A CA 1
ATOM 738 C C . GLU A 1 99 ? -1.851 -8.782 -10.355 1.00 91.81 99 GLU A C 1
ATOM 740 O O . GLU A 1 99 ? -0.993 -8.836 -9.466 1.00 91.81 99 GLU A O 1
ATOM 745 N N . PRO A 1 100 ? -2.951 -9.557 -10.338 1.00 94.06 100 PRO A N 1
ATOM 746 C CA . PRO A 1 100 ? -3.283 -10.404 -9.195 1.00 94.06 100 PRO A CA 1
ATOM 747 C C . PRO A 1 100 ? -2.142 -11.333 -8.752 1.00 94.06 100 PRO A C 1
ATOM 749 O O . PRO A 1 100 ? -1.746 -11.320 -7.592 1.00 94.06 100 PRO A O 1
ATOM 752 N N . HIS A 1 101 ? -1.521 -12.053 -9.691 1.00 90.88 101 HIS A N 1
ATOM 753 C CA . HIS A 1 101 ? -0.482 -13.051 -9.398 1.00 90.88 101 HIS A CA 1
ATOM 754 C C . HIS A 1 101 ? 0.878 -12.472 -8.960 1.00 90.88 101 HIS A C 1
ATOM 756 O O . HIS A 1 101 ? 1.776 -13.231 -8.606 1.00 90.88 101 HIS A O 1
ATOM 762 N N . SER A 1 102 ? 1.081 -11.154 -9.062 1.00 90.75 102 SER A N 1
ATOM 763 C CA . SER A 1 102 ? 2.341 -10.480 -8.696 1.00 90.75 102 SER A CA 1
ATOM 764 C C . SER A 1 102 ? 2.137 -9.382 -7.653 1.00 90.75 102 SER A C 1
ATOM 766 O O . SER A 1 102 ? 3.033 -8.567 -7.422 1.00 90.75 102 SER A O 1
ATOM 768 N N . SER A 1 103 ? 0.966 -9.364 -7.015 1.00 95.44 103 SER A N 1
ATOM 769 C CA . SER A 1 103 ? 0.594 -8.371 -6.013 1.00 95.44 103 SER A CA 1
ATOM 770 C C . SER A 1 103 ? 0.338 -9.038 -4.665 1.00 95.44 103 SER A C 1
ATOM 772 O O . SER A 1 103 ? -0.104 -10.180 -4.611 1.00 95.44 103 SER A O 1
ATOM 774 N N . ALA A 1 104 ? 0.588 -8.321 -3.574 1.00 97.69 104 ALA A N 1
ATOM 775 C CA . ALA A 1 104 ? 0.146 -8.709 -2.238 1.00 97.69 104 ALA A CA 1
ATOM 7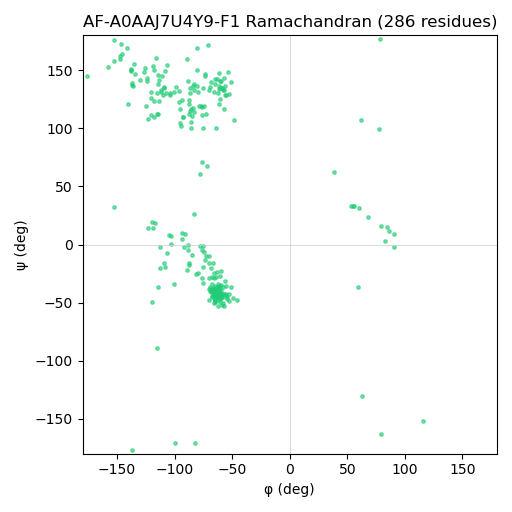76 C C . ALA A 1 104 ? -0.460 -7.510 -1.513 1.00 97.69 104 ALA A C 1
ATOM 778 O O . ALA A 1 104 ? -0.054 -6.364 -1.718 1.00 97.69 104 ALA A O 1
ATOM 779 N N . PHE A 1 105 ? -1.451 -7.780 -0.671 1.00 98.69 105 PHE A N 1
ATOM 780 C CA . PHE A 1 105 ? -2.181 -6.774 0.091 1.00 98.69 105 PHE A CA 1
ATOM 781 C C . PHE A 1 105 ? -1.705 -6.791 1.540 1.00 98.69 105 PHE A C 1
ATOM 783 O O . PHE A 1 105 ? -1.611 -7.845 2.165 1.00 98.69 105 PHE A O 1
ATOM 790 N N . PHE A 1 106 ? -1.382 -5.623 2.078 1.00 98.81 106 PHE A N 1
ATOM 791 C CA . PHE A 1 106 ? -0.877 -5.447 3.432 1.00 98.81 106 PHE A CA 1
ATOM 792 C C . PHE A 1 106 ? -1.871 -4.583 4.216 1.00 98.81 106 PHE A C 1
ATOM 794 O O . PHE A 1 106 ? -2.005 -3.386 3.958 1.00 98.81 106 PHE A O 1
ATOM 801 N N . CYS A 1 107 ? -2.561 -5.204 5.174 1.00 98.88 107 CYS A N 1
ATOM 802 C CA . CYS A 1 107 ? -3.489 -4.545 6.089 1.00 98.88 107 CYS A CA 1
ATOM 803 C C . CYS A 1 107 ? -2.764 -4.206 7.398 1.00 98.88 107 CYS A C 1
ATOM 805 O O . CYS A 1 107 ? -2.491 -5.075 8.229 1.00 98.88 107 CYS A O 1
ATOM 807 N N . CYS A 1 108 ? -2.446 -2.930 7.577 1.00 98.88 108 CYS A N 1
ATOM 808 C CA . CYS A 1 108 ? -1.625 -2.435 8.670 1.00 98.88 108 CYS A CA 1
ATOM 809 C C . CYS A 1 108 ? -2.484 -1.994 9.863 1.00 98.88 108 CYS A C 1
ATOM 811 O O . CYS A 1 108 ? -3.167 -0.973 9.801 1.00 98.88 108 CYS A O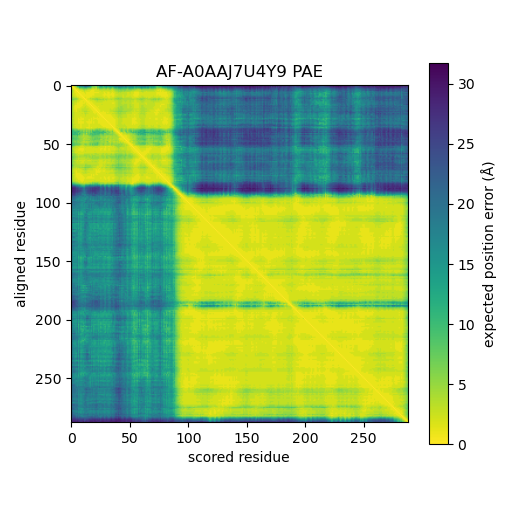 1
ATOM 813 N N . ASP A 1 109 ? -2.428 -2.755 10.954 1.00 98.75 109 ASP A N 1
ATOM 814 C CA . ASP A 1 109 ? -2.772 -2.318 12.314 1.00 98.75 109 ASP A CA 1
ATOM 815 C C . ASP A 1 109 ? -4.189 -1.726 12.485 1.00 98.75 109 ASP A C 1
ATOM 817 O O . ASP A 1 109 ? -4.424 -0.855 13.322 1.00 98.75 109 ASP A O 1
ATOM 821 N N . MET A 1 110 ? -5.168 -2.215 11.717 1.00 98.62 110 MET A N 1
ATOM 822 C CA . MET A 1 110 ? -6.577 -1.795 11.786 1.00 98.62 110 MET A CA 1
ATOM 823 C C . MET A 1 110 ? -7.269 -2.312 13.056 1.00 98.62 110 MET A C 1
ATOM 825 O O . MET A 1 110 ? -8.119 -3.191 12.985 1.00 98.62 110 MET A O 1
ATOM 829 N N . GLN A 1 111 ? -6.874 -1.807 14.225 1.00 98.75 111 GLN A N 1
ATOM 830 C CA . GLN A 1 111 ? -7.240 -2.351 15.539 1.00 98.75 111 GLN A CA 1
ATOM 831 C C . GLN A 1 111 ? -8.262 -1.497 16.300 1.00 98.75 111 GLN A C 1
ATOM 833 O O . GLN A 1 111 ? -8.327 -0.277 16.146 1.00 98.75 111 GLN A O 1
ATOM 838 N N . GLU A 1 112 ? -9.019 -2.138 17.193 1.00 9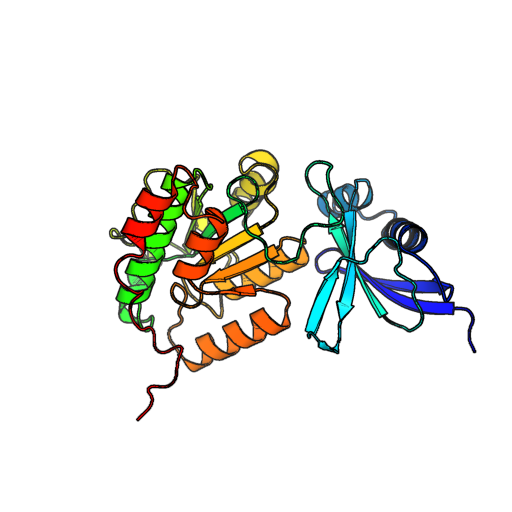7.94 112 GLU A N 1
ATOM 839 C CA . GLU A 1 112 ? -10.148 -1.526 17.911 1.00 97.94 112 GLU A CA 1
ATOM 840 C C . GLU A 1 112 ? -9.798 -0.246 18.676 1.00 97.94 112 GLU A C 1
ATOM 842 O O . GLU A 1 112 ? -10.528 0.746 18.610 1.00 97.94 112 GLU A O 1
ATOM 847 N N . ARG A 1 113 ? -8.657 -0.201 19.378 1.00 98.06 113 ARG A N 1
ATOM 848 C CA . ARG A 1 113 ? -8.320 0.982 20.189 1.00 98.06 113 ARG A CA 1
ATOM 849 C C . ARG A 1 113 ? -7.875 2.192 19.367 1.00 98.06 113 ARG A C 1
ATOM 851 O O . ARG A 1 113 ? -7.747 3.275 19.936 1.00 98.06 113 ARG A O 1
ATOM 858 N N . PHE A 1 114 ? -7.695 2.054 18.053 1.00 98.06 114 PHE A N 1
ATOM 859 C CA . PHE A 1 114 ? -7.474 3.197 17.165 1.00 98.06 114 PHE A CA 1
ATOM 860 C C . PHE A 1 114 ? -8.766 3.930 16.792 1.00 98.06 114 PHE A C 1
ATOM 862 O O . PHE A 1 114 ? -8.713 5.133 16.522 1.00 98.06 114 PHE A O 1
ATOM 869 N N . ARG A 1 115 ? -9.922 3.252 16.841 1.00 97.19 115 ARG A N 1
ATOM 870 C CA . ARG A 1 115 ? -11.230 3.786 16.432 1.00 97.19 115 ARG A CA 1
ATOM 871 C C . ARG A 1 115 ? -11.548 5.197 16.952 1.00 97.19 115 ARG A C 1
ATOM 873 O O . ARG A 1 115 ? -11.944 6.027 16.138 1.00 97.19 115 ARG A O 1
ATOM 880 N N . PRO A 1 116 ? -11.368 5.531 18.248 1.00 97.69 116 PRO A N 1
ATOM 881 C CA . PRO A 1 116 ? -11.711 6.867 18.743 1.00 97.69 116 PRO A CA 1
ATOM 882 C C . PRO A 1 116 ? -10.705 7.955 18.342 1.00 97.69 116 PRO A C 1
ATOM 884 O O . PRO A 1 116 ? -11.016 9.141 18.425 1.00 97.69 116 PRO A O 1
ATOM 887 N N . ALA A 1 117 ? -9.484 7.575 17.963 1.00 97.50 117 ALA A N 1
ATOM 888 C CA . ALA A 1 117 ? -8.386 8.511 17.756 1.00 97.50 117 ALA A CA 1
ATOM 889 C C . ALA A 1 117 ? -8.155 8.826 16.271 1.00 97.50 117 ALA A C 1
ATOM 891 O O . ALA A 1 117 ? -7.774 9.949 15.936 1.00 97.50 117 ALA A O 1
ATOM 892 N N . ILE A 1 118 ? -8.373 7.853 15.385 1.00 98.62 118 ILE A N 1
ATOM 893 C CA . ILE A 1 118 ? -8.151 7.995 13.947 1.00 98.62 118 ILE A CA 1
ATOM 894 C C . ILE A 1 118 ? -9.320 8.728 13.293 1.00 98.62 118 ILE A C 1
ATOM 896 O O . ILE A 1 118 ? -10.487 8.384 13.471 1.00 98.62 118 ILE A O 1
ATOM 900 N N . LYS A 1 119 ? -9.004 9.738 12.482 1.00 98.44 119 LYS A N 1
ATOM 901 C CA . LYS A 1 119 ? -10.010 10.438 11.680 1.00 98.44 119 LYS A CA 1
ATOM 902 C C . LYS A 1 119 ? -10.536 9.516 10.586 1.00 98.44 119 LYS A C 1
ATOM 904 O O . LYS A 1 119 ? -9.737 8.881 9.902 1.00 98.44 119 LYS A O 1
ATOM 909 N N . PHE A 1 120 ? -11.851 9.507 10.394 1.00 98.38 120 PHE A N 1
ATOM 910 C CA . PHE A 1 120 ? -12.526 8.682 9.389 1.00 98.38 120 PHE A CA 1
ATOM 911 C C . PHE A 1 120 ? -12.305 7.171 9.569 1.00 98.38 120 PHE A C 1
ATOM 913 O O . PHE A 1 120 ? -12.196 6.437 8.592 1.00 98.38 120 PHE A O 1
ATOM 920 N N . PHE A 1 121 ? -12.146 6.690 10.811 1.00 98.69 121 PHE A N 1
ATOM 921 C CA . PHE A 1 121 ? -11.819 5.281 11.047 1.00 98.69 121 PHE A CA 1
ATOM 922 C C . PHE A 1 121 ? -12.896 4.322 10.517 1.00 98.69 121 PHE A C 1
ATOM 924 O O . PHE A 1 121 ? -12.561 3.297 9.931 1.00 98.69 121 PHE A O 1
ATOM 931 N N . GLY A 1 122 ? -14.180 4.644 10.707 1.00 98.50 122 GLY A N 1
ATOM 932 C CA . GLY A 1 122 ? -15.273 3.802 10.210 1.00 98.50 122 GLY A CA 1
ATOM 933 C C . GLY A 1 122 ? -15.279 3.723 8.684 1.00 98.50 122 GLY A C 1
ATOM 934 O O . GLY A 1 122 ? -15.428 2.648 8.110 1.00 98.50 122 GLY A O 1
ATOM 935 N N . GLU A 1 123 ? -15.034 4.854 8.030 1.00 98.56 123 GLU A N 1
ATOM 936 C CA . GLU A 1 123 ? -14.970 4.986 6.581 1.00 98.56 123 GLU A CA 1
ATOM 937 C C . GLU A 1 123 ? -13.781 4.209 6.002 1.00 98.56 123 GLU A C 1
ATOM 939 O O . GLU A 1 123 ? -13.976 3.378 5.118 1.00 98.56 123 GLU A O 1
ATOM 944 N N . ILE A 1 124 ? -12.564 4.392 6.532 1.00 98.69 124 ILE A N 1
ATOM 945 C CA . ILE A 1 124 ? -11.398 3.630 6.051 1.00 98.69 124 ILE A CA 1
ATOM 946 C C . ILE A 1 124 ? -11.506 2.136 6.386 1.00 98.69 124 ILE A C 1
ATOM 948 O O . ILE A 1 124 ? -10.964 1.327 5.643 1.00 98.69 124 ILE A O 1
ATOM 952 N N . ALA A 1 125 ? -12.201 1.744 7.465 1.00 98.62 125 ALA A N 1
ATOM 953 C CA . ALA A 1 125 ? -12.457 0.337 7.784 1.00 98.62 125 ALA A CA 1
ATOM 954 C C . ALA A 1 125 ? -13.410 -0.310 6.770 1.00 98.62 125 ALA A C 1
ATOM 956 O O . ALA A 1 125 ? -13.148 -1.423 6.317 1.00 98.62 125 ALA A O 1
ATOM 957 N N . LEU A 1 126 ? -14.455 0.407 6.341 1.00 98.38 126 LEU A N 1
ATOM 958 C CA . LEU A 1 126 ? -15.336 -0.030 5.254 1.00 98.38 126 LEU A CA 1
ATOM 959 C C . LEU A 1 126 ? -14.548 -0.233 3.948 1.00 98.38 126 LEU A C 1
ATOM 961 O O . LEU A 1 126 ? -14.701 -1.249 3.270 1.00 98.38 126 LEU A O 1
ATOM 965 N N . VAL A 1 127 ? -13.677 0.721 3.604 1.00 98.69 127 VAL A N 1
ATOM 966 C CA . VAL A 1 127 ? -12.841 0.631 2.399 1.00 98.69 127 VAL A CA 1
ATOM 967 C C . VAL A 1 127 ? -11.807 -0.494 2.516 1.00 98.69 127 VAL A C 1
ATOM 969 O O . VAL A 1 127 ? -11.593 -1.237 1.558 1.00 98.69 127 VAL A O 1
ATOM 972 N N . ALA A 1 128 ? -11.196 -0.673 3.688 1.00 98.69 128 ALA A N 1
ATOM 973 C CA . ALA A 1 128 ? -10.291 -1.784 3.952 1.00 98.69 128 ALA A CA 1
ATOM 974 C C . ALA A 1 128 ? -11.008 -3.131 3.782 1.00 98.69 128 ALA A C 1
ATOM 976 O O . ALA A 1 128 ? -10.483 -3.996 3.090 1.00 98.69 128 ALA A O 1
ATOM 977 N N . GLN A 1 129 ? -12.232 -3.296 4.296 1.00 98.50 129 GLN A N 1
ATOM 978 C CA . GLN A 1 129 ? -13.012 -4.523 4.095 1.00 98.50 129 GLN A CA 1
ATOM 979 C C . GLN A 1 129 ? -13.281 -4.800 2.610 1.00 98.50 129 GLN A C 1
ATOM 981 O O . GLN A 1 129 ? -13.115 -5.930 2.152 1.00 98.50 129 GLN A O 1
ATOM 986 N N . ARG A 1 130 ? -13.613 -3.764 1.831 1.00 97.94 130 ARG A N 1
ATOM 987 C CA . ARG A 1 130 ? -13.746 -3.862 0.369 1.00 97.94 130 ARG A CA 1
ATOM 988 C C . ARG A 1 130 ? -12.460 -4.372 -0.294 1.00 97.94 130 ARG A C 1
ATOM 990 O O . ARG A 1 130 ? -12.533 -5.206 -1.193 1.00 97.94 130 ARG A O 1
ATOM 997 N N . LEU A 1 131 ? -11.290 -3.892 0.133 1.00 98.69 131 LEU A N 1
ATOM 998 C CA . LEU A 1 131 ? -9.998 -4.376 -0.372 1.00 98.69 131 LEU A CA 1
ATOM 999 C C . LEU A 1 131 ? -9.747 -5.838 0.019 1.00 98.69 131 LEU A C 1
ATOM 1001 O O . LEU A 1 131 ? -9.288 -6.605 -0.821 1.00 98.69 131 LEU A O 1
ATOM 1005 N N . MET A 1 132 ? -10.081 -6.236 1.252 1.00 98.44 132 MET A N 1
ATOM 1006 C CA . MET A 1 132 ? -9.963 -7.626 1.719 1.00 98.44 132 MET A CA 1
ATOM 1007 C C . MET A 1 132 ? -10.833 -8.578 0.886 1.00 98.44 132 MET A C 1
ATOM 1009 O O . MET A 1 132 ? -10.391 -9.662 0.507 1.00 98.44 132 MET A O 1
ATOM 1013 N N . GLU A 1 133 ? -12.068 -8.178 0.581 1.00 98.19 133 GLU A N 1
ATOM 1014 C CA . GLU A 1 133 ? -12.986 -8.954 -0.259 1.00 98.19 133 GLU A CA 1
ATOM 1015 C C . GLU A 1 133 ? -12.500 -9.038 -1.704 1.00 98.19 133 GLU A C 1
ATOM 1017 O O . GLU A 1 133 ? -12.457 -10.127 -2.271 1.00 98.19 133 GLU A O 1
ATOM 1022 N N . GLY A 1 134 ? -12.065 -7.915 -2.280 1.00 98.06 134 GLY A N 1
ATOM 1023 C CA . GLY A 1 134 ? -11.519 -7.891 -3.633 1.00 98.06 134 GLY A CA 1
ATOM 1024 C C . GLY A 1 134 ? -10.259 -8.744 -3.772 1.00 98.06 134 GLY A C 1
ATOM 1025 O O . GLY A 1 134 ? -10.135 -9.488 -4.741 1.00 98.06 134 GLY A O 1
ATOM 1026 N N . ALA A 1 135 ? -9.364 -8.703 -2.781 1.00 97.94 135 ALA A N 1
ATOM 1027 C CA . ALA A 1 135 ? -8.184 -9.559 -2.744 1.00 97.94 135 ALA A CA 1
ATOM 1028 C C . ALA A 1 135 ? -8.565 -11.044 -2.734 1.00 97.94 135 ALA A C 1
ATOM 1030 O O . ALA A 1 135 ? -8.019 -11.818 -3.514 1.00 97.94 135 ALA A O 1
ATOM 1031 N N . ARG A 1 136 ? -9.558 -11.431 -1.921 1.00 97.12 136 ARG A N 1
ATOM 1032 C CA . ARG A 1 136 ? -10.064 -12.809 -1.872 1.00 97.12 136 ARG A CA 1
ATOM 1033 C C . ARG A 1 136 ? -10.674 -13.252 -3.203 1.00 97.12 136 ARG A C 1
ATOM 1035 O O . ARG A 1 136 ? -10.398 -14.355 -3.652 1.00 97.12 136 ARG A O 1
ATOM 1042 N N . GLU A 1 137 ? -11.483 -12.409 -3.841 1.00 97.31 137 GLU A N 1
ATOM 1043 C CA . GLU A 1 137 ? -12.120 -12.734 -5.128 1.00 97.31 137 GLU A CA 1
ATOM 1044 C C . GLU A 1 137 ? -11.123 -12.939 -6.274 1.00 97.31 137 GLU A C 1
ATOM 1046 O O . GLU A 1 137 ? -11.418 -13.667 -7.230 1.00 97.31 137 GLU A O 1
ATOM 1051 N N . LEU A 1 138 ? -9.970 -12.275 -6.172 1.00 97.06 138 LEU A N 1
ATOM 1052 C CA . LEU A 1 138 ? -8.900 -12.243 -7.167 1.00 97.06 138 LEU A CA 1
ATOM 1053 C C . LEU A 1 138 ? -7.702 -13.128 -6.796 1.00 97.06 138 LEU A C 1
ATOM 1055 O O . LEU A 1 138 ? -6.685 -13.067 -7.484 1.00 97.06 138 LEU A O 1
ATOM 1059 N N . ASP A 1 139 ? -7.809 -13.918 -5.725 1.00 95.56 139 ASP A N 1
ATOM 1060 C CA . ASP A 1 139 ? -6.742 -14.785 -5.213 1.00 95.56 139 ASP A CA 1
ATOM 1061 C C . ASP A 1 139 ? -5.422 -14.033 -4.922 1.00 95.56 139 ASP A C 1
ATOM 1063 O O . ASP A 1 139 ? -4.322 -14.573 -5.057 1.00 95.56 139 ASP A O 1
ATOM 1067 N N . VAL A 1 140 ? -5.525 -12.768 -4.501 1.00 97.19 140 VAL A N 1
ATOM 1068 C CA . VAL A 1 140 ? -4.389 -11.933 -4.089 1.00 97.19 140 VAL A CA 1
ATOM 1069 C C . VAL A 1 140 ? -4.109 -12.167 -2.602 1.00 97.19 140 VAL A C 1
ATOM 1071 O O . VAL A 1 140 ? -5.007 -11.982 -1.774 1.00 97.19 140 VAL A O 1
ATOM 1074 N N . PRO A 1 141 ? -2.881 -12.550 -2.210 1.00 97.25 141 PRO A N 1
ATOM 1075 C CA . PRO A 1 141 ? -2.585 -12.853 -0.820 1.00 97.25 141 PRO A CA 1
ATOM 1076 C C . PRO A 1 141 ? -2.629 -11.597 0.056 1.00 97.25 141 PRO A C 1
ATOM 1078 O O . PRO A 1 141 ? -2.123 -10.536 -0.317 1.00 97.25 141 PRO A O 1
ATOM 1081 N N . VAL A 1 142 ? -3.185 -11.746 1.261 1.00 98.25 142 VAL A N 1
ATOM 1082 C CA . VAL A 1 142 ? -3.280 -10.670 2.254 1.00 98.25 142 VAL A CA 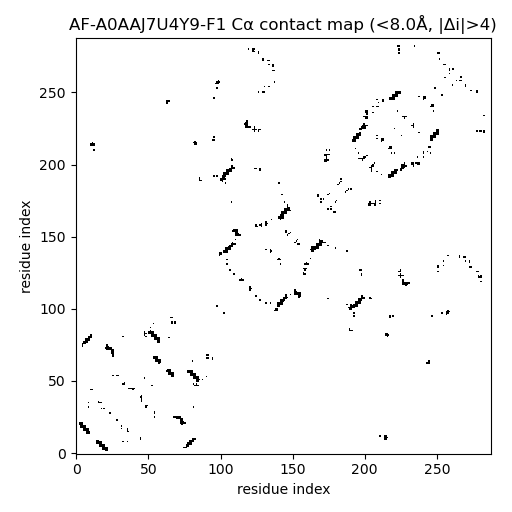1
ATOM 1083 C C . VAL A 1 142 ? -2.451 -10.991 3.493 1.00 98.25 142 VAL A C 1
ATOM 1085 O O . VAL A 1 142 ? -2.615 -12.056 4.086 1.00 98.25 142 VAL A O 1
ATOM 1088 N N . VAL A 1 143 ? -1.618 -10.052 3.936 1.00 98.69 143 VAL A N 1
ATOM 1089 C CA . VAL A 1 143 ? -0.922 -10.092 5.228 1.00 98.69 143 VAL A CA 1
ATOM 1090 C C . VAL A 1 143 ? -1.482 -9.005 6.135 1.00 98.69 143 VAL A C 1
ATOM 1092 O O . VAL A 1 143 ? -1.590 -7.845 5.739 1.00 98.69 143 VAL A O 1
ATOM 1095 N N . VAL A 1 144 ? -1.824 -9.374 7.366 1.00 98.88 144 VAL A N 1
ATOM 1096 C CA . VAL A 1 144 ? -2.354 -8.461 8.381 1.00 98.88 144 VAL A CA 1
ATOM 1097 C C . VAL A 1 144 ? -1.350 -8.355 9.522 1.00 98.88 144 VAL A C 1
ATOM 1099 O O . VAL A 1 144 ? -0.792 -9.365 9.955 1.00 98.88 144 VAL A O 1
ATOM 1102 N N . THR A 1 145 ? -1.130 -7.148 10.038 1.00 98.88 145 THR A N 1
ATOM 1103 C CA . THR A 1 145 ? -0.374 -6.954 11.282 1.00 98.88 145 THR A CA 1
ATOM 1104 C C . THR A 1 145 ? -1.209 -6.294 12.363 1.00 98.88 145 THR A C 1
ATOM 1106 O O . THR A 1 145 ? -2.136 -5.539 12.077 1.00 98.88 145 THR A O 1
ATOM 1109 N N . GLU A 1 146 ? -0.838 -6.561 13.612 1.00 98.88 146 GLU A N 1
ATOM 1110 C CA . GLU A 1 146 ? -1.384 -5.903 14.794 1.00 98.88 146 GLU A CA 1
ATOM 1111 C C . GLU A 1 146 ? -0.242 -5.293 15.618 1.00 98.88 146 GLU A C 1
ATOM 1113 O O . GLU A 1 146 ? 0.635 -5.998 16.126 1.00 98.88 146 GLU A O 1
ATOM 1118 N N . GLN A 1 147 ? -0.254 -3.976 15.804 1.00 98.81 147 GLN A N 1
ATOM 1119 C CA . GLN A 1 147 ? 0.672 -3.287 16.691 1.00 98.81 147 GLN A CA 1
ATOM 1120 C C . GLN A 1 147 ? 0.269 -3.539 18.145 1.00 98.81 147 GLN A C 1
ATOM 1122 O O . GLN A 1 147 ? -0.815 -3.153 18.566 1.00 98.81 147 GLN A O 1
ATOM 1127 N N . TYR A 1 148 ? 1.144 -4.158 18.938 1.00 98.44 148 TYR A N 1
ATOM 1128 C CA . TYR A 1 148 ? 0.971 -4.398 20.376 1.00 98.44 148 TYR A CA 1
ATOM 1129 C C . TYR A 1 148 ? -0.482 -4.761 20.776 1.00 98.44 148 TYR A C 1
ATOM 1131 O O . TYR A 1 148 ? -1.115 -4.037 21.553 1.00 98.44 148 TYR A O 1
ATOM 1139 N N . PRO A 1 149 ? -1.045 -5.882 20.279 1.00 98.12 149 PRO A N 1
ATOM 1140 C CA . PRO A 1 149 ? -2.475 -6.181 20.425 1.00 98.12 149 PRO A CA 1
ATOM 1141 C C . PRO A 1 149 ? -2.936 -6.298 21.882 1.00 98.12 149 PRO A C 1
ATOM 1143 O O . PRO A 1 149 ? -4.068 -5.950 22.207 1.00 98.12 149 PRO A O 1
ATOM 1146 N N . LYS A 1 150 ? -2.037 -6.666 22.807 1.00 97.88 150 LYS A N 1
ATOM 1147 C CA . LYS A 1 150 ? -2.316 -6.639 24.255 1.00 97.88 150 LYS A CA 1
ATOM 1148 C C . LYS A 1 150 ? -2.782 -5.262 24.749 1.00 97.88 150 LYS A C 1
ATOM 1150 O O . LYS A 1 150 ? -3.611 -5.190 25.650 1.00 97.88 150 LYS A O 1
ATOM 1155 N N . GLY A 1 151 ? -2.240 -4.179 24.188 1.00 97.44 151 GLY A N 1
ATOM 1156 C CA . GLY A 1 151 ? -2.566 -2.809 24.583 1.00 97.44 151 GLY A CA 1
ATOM 1157 C C . GLY A 1 151 ? -3.388 -2.019 23.572 1.00 97.44 151 GLY A C 1
ATOM 1158 O O . GLY A 1 151 ? -3.955 -1.004 23.969 1.00 97.44 151 GLY A O 1
ATOM 1159 N N . LEU A 1 152 ? -3.479 -2.456 22.313 1.00 97.75 152 LEU A N 1
ATOM 1160 C CA . LEU A 1 152 ? -4.240 -1.780 21.249 1.00 97.75 152 LEU A CA 1
ATOM 1161 C C . LEU A 1 152 ? -5.473 -2.571 20.770 1.00 97.75 152 LEU A C 1
ATOM 1163 O O . LEU A 1 152 ? -6.276 -2.055 19.995 1.00 97.75 152 LEU A O 1
ATOM 1167 N N . GLY A 1 153 ? -5.695 -3.769 21.314 1.00 98.12 153 GLY A N 1
ATOM 1168 C CA . GLY A 1 153 ? -6.770 -4.665 20.895 1.00 98.12 153 GLY A CA 1
ATOM 1169 C C . GLY A 1 153 ? -6.429 -5.411 19.607 1.00 98.12 153 GLY A C 1
ATOM 1170 O O . GLY A 1 153 ? -5.374 -5.198 19.011 1.00 98.12 153 GLY A O 1
ATOM 1171 N N . SER A 1 154 ? -7.324 -6.300 19.196 1.00 98.44 154 SER A N 1
ATOM 1172 C CA . SER A 1 154 ? -7.211 -7.013 17.923 1.00 98.44 154 SER A CA 1
ATOM 1173 C C . SER A 1 154 ? -7.681 -6.153 16.752 1.00 98.44 154 SER A C 1
ATOM 1175 O O . SER A 1 154 ? -8.275 -5.085 16.950 1.00 98.44 154 SER A O 1
ATOM 1177 N N . THR A 1 155 ? -7.416 -6.628 15.537 1.00 98.69 155 THR A N 1
ATOM 1178 C CA . THR A 1 155 ? -8.016 -6.112 14.311 1.00 98.69 155 THR A CA 1
ATOM 1179 C C . THR A 1 155 ? -9.538 -6.047 14.447 1.00 98.69 155 THR A C 1
ATOM 1181 O O . THR A 1 155 ? -10.159 -6.922 15.054 1.00 98.69 155 THR A O 1
ATOM 1184 N N . VAL A 1 156 ? -10.130 -4.978 13.921 1.00 98.56 156 VAL A N 1
ATOM 1185 C CA . VAL A 1 156 ? -11.559 -4.695 14.071 1.00 98.56 156 VAL A CA 1
ATOM 1186 C C . VAL A 1 156 ? -12.430 -5.780 13.424 1.00 98.56 156 VAL A C 1
ATOM 1188 O O . VAL A 1 156 ? -12.065 -6.302 12.367 1.00 98.56 156 VAL A O 1
ATOM 1191 N N . PRO A 1 157 ? -13.573 -6.148 14.034 1.00 97.44 157 PRO A N 1
ATOM 1192 C CA . PRO A 1 157 ? -14.368 -7.297 13.615 1.00 97.44 157 PRO A CA 1
ATOM 1193 C C . PRO A 1 157 ? -15.080 -7.084 12.275 1.00 97.44 157 PRO A C 1
ATOM 1195 O O . PRO A 1 157 ? -15.529 -8.058 11.676 1.00 97.44 157 PRO A O 1
ATOM 1198 N N . GLU A 1 158 ? -15.190 -5.842 11.787 1.00 94.56 158 GLU A N 1
ATOM 1199 C CA . GLU A 1 158 ? -15.706 -5.569 10.442 1.0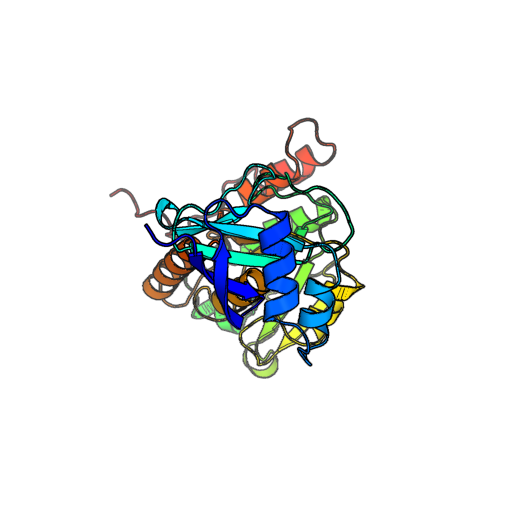0 94.56 158 GLU A CA 1
ATOM 1200 C C . GLU A 1 158 ? -14.756 -6.061 9.338 1.00 94.56 158 GLU A C 1
ATOM 1202 O O . GLU A 1 158 ? -15.202 -6.270 8.210 1.00 94.56 158 GLU A O 1
ATOM 1207 N N . LEU A 1 159 ? -13.467 -6.266 9.648 1.00 98.00 159 LEU A N 1
ATOM 1208 C CA . LEU A 1 159 ? -12.511 -6.849 8.712 1.00 98.00 159 LEU A CA 1
ATOM 1209 C C . LEU A 1 159 ? -12.574 -8.374 8.772 1.00 98.00 159 LEU A C 1
ATOM 1211 O O . LEU A 1 159 ? -12.131 -9.007 9.731 1.00 98.00 159 LEU A O 1
ATOM 1215 N N . ASN A 1 160 ? -13.087 -8.988 7.708 1.00 96.94 160 ASN A N 1
ATOM 1216 C CA . ASN A 1 160 ? -13.125 -10.437 7.592 1.00 96.94 160 ASN A CA 1
ATOM 1217 C C . ASN A 1 160 ? -11.729 -10.986 7.271 1.00 96.94 160 ASN A C 1
ATOM 1219 O O . ASN A 1 160 ? -11.303 -11.015 6.113 1.00 96.94 160 ASN A O 1
ATOM 1223 N N . LEU A 1 161 ? -11.055 -11.484 8.305 1.00 97.38 161 LEU A N 1
ATOM 1224 C CA . LEU A 1 161 ? -9.712 -12.060 8.211 1.00 97.38 161 LEU A CA 1
ATOM 1225 C C . LEU A 1 161 ? -9.701 -13.485 7.634 1.00 97.38 161 LEU A C 1
ATOM 1227 O O . LEU A 1 161 ? -8.630 -14.067 7.465 1.00 97.38 161 LEU A O 1
ATOM 1231 N N . ALA A 1 162 ? -10.863 -14.067 7.310 1.00 92.62 162 ALA A N 1
ATOM 1232 C CA . ALA A 1 162 ? -10.923 -15.368 6.657 1.00 92.62 162 ALA A CA 1
ATOM 1233 C C . ALA A 1 162 ? -10.233 -15.300 5.285 1.00 92.62 162 ALA A C 1
ATOM 1235 O O . ALA A 1 162 ? -10.619 -14.519 4.408 1.00 92.62 162 ALA A O 1
ATOM 1236 N N . GLY A 1 163 ? -9.200 -16.123 5.109 1.00 89.62 163 GLY A N 1
ATOM 1237 C CA . GLY A 1 163 ? -8.356 -16.136 3.912 1.00 89.62 163 GLY A CA 1
ATOM 1238 C C . GLY A 1 163 ? -7.135 -15.213 3.976 1.00 89.62 163 GLY A C 1
ATOM 1239 O O . GLY A 1 163 ? -6.335 -15.232 3.045 1.00 89.62 163 GLY A O 1
ATOM 1240 N N . ALA A 1 164 ? -6.940 -14.446 5.058 1.00 96.62 164 ALA A N 1
ATOM 1241 C CA . ALA A 1 164 ? -5.659 -13.786 5.287 1.00 96.62 164 ALA A CA 1
ATOM 1242 C C . ALA A 1 164 ? -4.553 -14.843 5.424 1.00 96.62 164 ALA A C 1
ATOM 1244 O O . ALA A 1 164 ? -4.721 -15.852 6.111 1.00 96.62 164 ALA A O 1
ATOM 1245 N N . ARG A 1 165 ? -3.407 -14.601 4.783 1.00 96.38 165 ARG A N 1
ATOM 1246 C CA . ARG A 1 165 ? -2.257 -15.507 4.828 1.00 96.38 165 ARG A CA 1
ATOM 1247 C C . ARG A 1 165 ? -1.672 -15.593 6.230 1.00 96.38 165 ARG A C 1
ATOM 1249 O O . ARG A 1 165 ? -1.237 -16.665 6.642 1.00 96.38 165 ARG A O 1
ATOM 1256 N N . ALA A 1 166 ? -1.662 -14.464 6.935 1.00 97.31 166 ALA A N 1
ATOM 1257 C CA . ALA A 1 166 ? -1.234 -14.364 8.318 1.00 97.31 166 ALA A CA 1
ATOM 1258 C C . ALA A 1 166 ? -1.834 -13.127 9.000 1.00 97.31 166 ALA A C 1
ATOM 1260 O O . ALA A 1 166 ? -2.097 -12.113 8.349 1.00 97.31 166 ALA A O 1
ATOM 1261 N N . VAL A 1 167 ? -1.984 -13.221 10.323 1.00 98.50 167 VAL A N 1
ATOM 1262 C CA . VAL A 1 167 ? -2.268 -12.104 11.232 1.00 98.50 167 VAL A CA 1
ATOM 1263 C C . VAL A 1 167 ? -1.152 -12.094 12.269 1.00 98.50 167 VAL A C 1
ATOM 1265 O O . VAL A 1 167 ? -1.052 -13.020 13.075 1.00 98.50 167 VAL A O 1
ATOM 1268 N N . LEU A 1 168 ? -0.257 -11.109 12.193 1.00 98.56 168 LEU A N 1
ATOM 1269 C CA . LEU A 1 168 ? 1.016 -11.136 12.915 1.00 98.56 168 LEU A CA 1
ATOM 1270 C C . LEU A 1 168 ? 1.127 -9.983 13.923 1.00 98.56 168 LEU A C 1
ATOM 1272 O O . LEU A 1 168 ? 1.035 -8.814 13.533 1.00 98.56 168 LEU A O 1
ATOM 1276 N N . PRO A 1 169 ? 1.362 -10.273 15.215 1.00 98.50 169 PRO A N 1
ATOM 1277 C CA . PRO A 1 169 ? 1.596 -9.234 16.203 1.00 98.50 169 PRO A CA 1
ATOM 1278 C C . PRO A 1 169 ? 2.994 -8.633 16.030 1.00 98.50 169 PRO A C 1
ATOM 1280 O O . PRO A 1 169 ? 3.960 -9.340 15.752 1.00 98.50 169 PRO A O 1
ATOM 1283 N N . LYS A 1 170 ? 3.135 -7.330 16.277 1.00 98.69 170 LYS A N 1
ATOM 1284 C CA . LYS A 1 170 ? 4.430 -6.640 16.245 1.00 98.69 170 LYS A CA 1
ATOM 1285 C C . LYS A 1 170 ? 4.511 -5.500 17.252 1.00 98.69 170 LYS A C 1
ATOM 1287 O O . LYS A 1 170 ? 3.505 -4.974 17.719 1.00 98.69 170 LYS A O 1
ATOM 1292 N N . THR A 1 171 ? 5.733 -5.100 17.584 1.00 98.00 171 THR A N 1
ATOM 1293 C CA . THR A 1 171 ? 6.020 -3.830 18.276 1.00 98.00 171 THR A CA 1
ATOM 1294 C C . THR A 1 171 ? 6.788 -2.851 17.390 1.00 98.00 171 THR A C 1
ATOM 1296 O O . THR A 1 171 ? 6.749 -1.646 17.640 1.00 98.00 171 THR A O 1
ATOM 1299 N N . ARG A 1 172 ? 7.449 -3.343 16.334 1.00 98.25 172 ARG A N 1
ATOM 1300 C CA . ARG A 1 172 ? 8.046 -2.523 15.276 1.00 98.25 172 ARG A CA 1
ATOM 1301 C C . ARG A 1 172 ? 6.944 -1.779 14.521 1.00 98.25 172 ARG A C 1
ATOM 1303 O O . ARG A 1 172 ? 5.920 -2.365 14.192 1.00 98.25 172 ARG A O 1
ATOM 1310 N N . PHE A 1 173 ? 7.170 -0.504 14.209 1.00 98.75 173 PHE A N 1
ATOM 1311 C CA . PHE A 1 173 ? 6.200 0.284 13.446 1.00 98.75 173 PHE A CA 1
ATOM 1312 C C . PHE A 1 173 ? 6.021 -0.246 12.019 1.00 98.75 173 PHE A C 1
ATOM 1314 O O . PHE A 1 173 ? 4.895 -0.505 11.605 1.00 98.75 173 PHE A O 1
ATOM 1321 N N . SER A 1 174 ? 7.115 -0.474 11.291 1.00 98.69 174 SER A N 1
ATOM 1322 C CA . SER A 1 174 ? 7.073 -1.165 9.996 1.00 98.69 174 SER A CA 1
ATOM 1323 C C . SER A 1 174 ? 6.508 -2.586 10.128 1.00 98.69 174 SER A C 1
ATOM 1325 O O . SER A 1 174 ? 6.843 -3.297 11.077 1.00 98.69 174 SER A O 1
ATOM 1327 N N . MET A 1 175 ? 5.692 -3.009 9.157 1.00 98.81 175 MET A N 1
ATOM 1328 C CA . MET A 1 175 ? 5.177 -4.380 9.048 1.00 98.81 175 MET A CA 1
ATOM 1329 C C . MET A 1 175 ? 6.281 -5.400 8.750 1.00 98.81 175 MET A C 1
ATOM 1331 O O . MET A 1 175 ? 6.052 -6.587 8.942 1.00 98.81 175 MET A O 1
ATOM 1335 N N . LEU A 1 176 ? 7.469 -4.971 8.303 1.00 96.69 176 LEU A N 1
ATOM 1336 C CA . LEU A 1 176 ? 8.595 -5.857 7.980 1.00 96.69 176 LEU A CA 1
ATOM 1337 C C . LEU A 1 176 ? 9.302 -6.358 9.250 1.00 96.69 176 LEU A C 1
ATOM 1339 O O . LEU A 1 176 ? 10.406 -5.943 9.612 1.00 96.69 176 LEU A O 1
ATOM 1343 N N . VAL A 1 177 ? 8.600 -7.233 9.963 1.00 96.56 177 VAL A N 1
ATOM 1344 C CA . VAL A 1 177 ? 9.144 -8.117 10.996 1.00 96.56 177 VAL A CA 1
ATOM 1345 C C . VAL A 1 177 ? 9.610 -9.432 10.356 1.00 96.56 177 VAL A C 1
ATOM 1347 O O . VAL A 1 177 ? 9.148 -9.748 9.256 1.00 96.56 177 VAL A O 1
ATOM 1350 N N . PRO A 1 178 ? 10.499 -10.208 11.005 1.00 91.94 178 PRO A N 1
ATOM 1351 C CA . PRO A 1 178 ? 11.066 -11.427 10.420 1.00 91.94 178 PRO A CA 1
ATOM 1352 C C . PRO A 1 178 ? 10.025 -12.405 9.857 1.00 91.94 178 PRO A C 1
ATOM 1354 O O . PRO A 1 178 ? 10.244 -13.004 8.811 1.00 91.94 178 PRO A O 1
ATOM 1357 N N . GLU A 1 179 ? 8.867 -12.528 10.502 1.00 95.44 179 GLU A N 1
ATOM 1358 C CA . GLU A 1 179 ? 7.769 -13.391 10.069 1.00 95.44 179 GLU A CA 1
ATOM 1359 C C . GLU A 1 179 ? 7.135 -12.906 8.756 1.00 95.44 179 GLU A C 1
ATOM 1361 O O . GLU A 1 179 ? 6.853 -13.709 7.870 1.00 95.44 179 GLU A O 1
ATOM 1366 N N . VAL A 1 180 ? 6.961 -11.592 8.585 1.00 95.94 180 VAL A N 1
ATOM 1367 C CA . VAL A 1 180 ? 6.466 -11.005 7.327 1.00 95.94 180 VAL A CA 1
ATOM 1368 C C . VAL A 1 180 ? 7.516 -11.125 6.225 1.00 95.94 180 VAL A C 1
ATOM 1370 O O . VAL A 1 180 ? 7.177 -11.406 5.077 1.00 95.94 180 VAL A O 1
ATOM 1373 N N . GLU A 1 181 ? 8.795 -10.955 6.557 1.00 89.19 181 GLU A N 1
ATOM 1374 C CA . GLU A 1 181 ? 9.892 -11.142 5.605 1.00 89.19 181 GLU A CA 1
ATOM 1375 C C . GLU A 1 181 ? 9.993 -12.593 5.122 1.00 89.19 181 GLU A C 1
ATOM 1377 O O . GLU A 1 181 ? 10.167 -12.830 3.928 1.00 89.19 181 GLU A O 1
ATOM 1382 N N . ALA A 1 182 ? 9.812 -13.563 6.020 1.00 84.88 182 ALA A N 1
ATOM 1383 C CA . ALA A 1 182 ? 9.760 -14.976 5.663 1.00 84.88 182 ALA A CA 1
ATOM 1384 C C . ALA A 1 182 ? 8.596 -15.275 4.703 1.00 84.88 182 ALA A C 1
ATOM 1386 O O . ALA A 1 182 ? 8.788 -15.967 3.701 1.00 84.88 182 ALA A O 1
ATOM 1387 N N . LEU A 1 183 ? 7.414 -14.692 4.948 1.00 90.25 183 LEU A N 1
ATOM 1388 C CA . LEU A 1 183 ? 6.277 -14.805 4.031 1.00 90.25 183 LEU A CA 1
ATOM 1389 C C . LEU A 1 183 ? 6.601 -14.214 2.652 1.00 90.25 183 LEU A C 1
ATOM 1391 O O . LEU A 1 183 ? 6.322 -14.854 1.641 1.00 90.25 183 LEU A O 1
ATOM 1395 N N . LEU A 1 184 ? 7.221 -13.031 2.602 1.00 85.69 184 LEU A N 1
ATOM 1396 C CA . LEU A 1 184 ? 7.620 -12.372 1.352 1.00 85.69 184 LEU A CA 1
ATOM 1397 C C . LEU A 1 184 ? 8.620 -13.196 0.535 1.00 85.69 184 LEU A C 1
ATOM 1399 O O . LEU A 1 184 ? 8.508 -13.246 -0.686 1.00 85.69 184 LEU A O 1
ATOM 1403 N N . LEU A 1 185 ? 9.586 -13.838 1.193 1.00 78.00 185 LEU A N 1
ATOM 1404 C CA . LEU A 1 185 ? 10.638 -14.604 0.521 1.00 78.00 185 LEU A CA 1
ATOM 1405 C C . LEU A 1 185 ? 10.202 -16.017 0.110 1.00 78.00 185 LEU A C 1
ATOM 1407 O O . LEU A 1 185 ? 10.797 -16.582 -0.806 1.00 78.00 185 LEU A O 1
ATOM 1411 N N . GLY A 1 186 ? 9.211 -16.598 0.789 1.00 75.25 186 GLY A N 1
ATOM 1412 C CA . GLY A 1 186 ? 8.830 -17.998 0.588 1.00 75.25 186 GLY A CA 1
ATOM 1413 C C . GLY A 1 186 ? 7.397 -18.218 0.116 1.00 75.25 186 GLY A C 1
ATOM 1414 O O . GLY A 1 186 ? 7.160 -18.978 -0.819 1.00 75.25 186 GLY A O 1
ATOM 1415 N N . GLU A 1 187 ? 6.426 -17.591 0.777 1.00 76.75 187 GLU A N 1
ATOM 1416 C CA . GLU A 1 187 ? 5.029 -18.045 0.761 1.00 76.75 187 GLU A CA 1
ATOM 1417 C C . GLU A 1 187 ? 4.078 -17.162 -0.049 1.00 76.75 187 GLU A C 1
ATOM 1419 O O . GLU A 1 187 ? 2.990 -17.619 -0.404 1.00 76.75 187 GLU A O 1
ATOM 1424 N N . LEU A 1 188 ? 4.459 -15.913 -0.327 1.00 80.06 188 LEU A N 1
ATOM 1425 C CA . LEU A 1 188 ? 3.642 -14.963 -1.088 1.00 80.06 188 LEU A CA 1
ATOM 1426 C C . LEU A 1 188 ? 3.876 -15.050 -2.606 1.00 80.06 188 LEU A C 1
ATOM 1428 O O . LEU A 1 188 ? 3.159 -14.415 -3.372 1.00 80.06 188 LEU A O 1
ATOM 1432 N N . GLY A 1 189 ? 4.826 -15.879 -3.051 1.00 70.00 189 GLY A N 1
ATOM 1433 C CA . GLY A 1 189 ? 5.180 -16.038 -4.461 1.00 70.00 189 GLY A CA 1
ATOM 1434 C C . GLY A 1 189 ? 6.078 -14.911 -4.980 1.00 70.00 189 GLY A C 1
ATOM 1435 O O . GLY A 1 189 ? 6.697 -14.181 -4.209 1.00 70.00 189 GLY A O 1
ATOM 1436 N N . ALA A 1 190 ? 6.167 -14.768 -6.305 1.00 78.88 190 ALA A N 1
ATOM 1437 C CA . ALA A 1 190 ? 6.968 -13.729 -6.960 1.00 78.88 190 ALA A CA 1
ATOM 1438 C C . ALA A 1 190 ? 6.252 -12.363 -6.931 1.00 78.88 190 ALA A C 1
ATOM 1440 O O . ALA A 1 190 ? 5.903 -11.796 -7.969 1.00 78.88 190 ALA A O 1
ATOM 1441 N N . VAL A 1 191 ? 5.985 -11.854 -5.726 1.00 86.69 191 VAL A N 1
ATOM 1442 C CA . VAL A 1 191 ? 5.342 -10.552 -5.538 1.00 86.69 191 VAL A CA 1
ATOM 1443 C C . VAL A 1 191 ? 6.299 -9.440 -5.942 1.00 86.69 191 VAL A C 1
ATOM 1445 O O . VAL A 1 191 ? 7.454 -9.401 -5.522 1.00 86.69 191 VAL A O 1
ATOM 1448 N N . ARG A 1 192 ? 5.781 -8.501 -6.728 1.00 84.94 192 ARG A N 1
ATOM 1449 C CA . ARG A 1 192 ? 6.467 -7.279 -7.151 1.00 84.94 192 ARG A CA 1
ATOM 1450 C C . ARG A 1 192 ? 5.802 -6.036 -6.574 1.00 84.94 192 ARG A C 1
ATOM 1452 O O . ARG A 1 192 ? 6.500 -5.089 -6.211 1.00 84.94 192 ARG A O 1
ATOM 1459 N N . SER A 1 193 ? 4.473 -6.055 -6.476 1.00 92.62 193 SER A N 1
ATOM 1460 C CA . SER A 1 193 ? 3.671 -4.904 -6.073 1.00 92.62 193 SER A CA 1
ATOM 1461 C C . SER A 1 193 ? 3.013 -5.123 -4.708 1.00 92.62 193 SER A C 1
ATOM 1463 O O . SER A 1 193 ? 2.412 -6.161 -4.443 1.00 92.62 193 SER A O 1
ATOM 1465 N N . MET A 1 194 ? 3.113 -4.127 -3.834 1.00 96.94 194 MET A N 1
ATOM 1466 C CA . MET A 1 194 ? 2.594 -4.149 -2.468 1.00 96.94 194 MET A CA 1
ATOM 1467 C C . MET A 1 194 ? 1.496 -3.104 -2.329 1.00 96.94 194 MET A C 1
ATOM 1469 O O . MET A 1 194 ? 1.770 -1.905 -2.373 1.00 96.94 194 MET A O 1
ATOM 1473 N N . VAL A 1 195 ? 0.256 -3.551 -2.146 1.00 98.75 195 VAL A N 1
ATOM 1474 C CA . VAL A 1 195 ? -0.892 -2.675 -1.896 1.00 98.75 195 VAL A CA 1
ATOM 1475 C C . VAL A 1 195 ? -1.071 -2.527 -0.391 1.00 98.75 195 VAL A C 1
ATOM 1477 O O . VAL A 1 195 ? -1.446 -3.472 0.295 1.00 98.75 195 VAL A O 1
ATOM 1480 N N . LEU A 1 196 ? -0.786 -1.340 0.130 1.00 98.81 196 LEU A N 1
ATOM 1481 C CA . LEU A 1 196 ? -0.722 -1.047 1.554 1.00 98.81 196 LEU A CA 1
ATOM 1482 C C . LEU A 1 196 ? -1.895 -0.161 1.988 1.00 98.81 196 LEU A C 1
ATOM 1484 O O . LEU A 1 196 ? -2.135 0.908 1.418 1.00 98.81 196 LEU A O 1
ATOM 1488 N N . PHE A 1 197 ? -2.596 -0.591 3.034 1.00 98.94 197 PHE A N 1
ATOM 1489 C CA . PHE A 1 197 ? -3.703 0.140 3.650 1.00 98.94 197 PHE A CA 1
ATOM 1490 C C . PHE A 1 197 ? -3.749 -0.077 5.166 1.00 98.94 197 PHE A C 1
ATOM 1492 O O . PHE A 1 197 ? -3.102 -0.983 5.683 1.00 98.94 197 PHE A O 1
ATOM 1499 N N . GLY A 1 198 ? -4.479 0.771 5.894 1.00 98.81 198 GLY A N 1
ATOM 1500 C CA . GLY A 1 198 ? -4.564 0.744 7.356 1.00 98.81 198 GLY A CA 1
ATOM 1501 C C . GLY A 1 198 ? -4.007 1.989 8.060 1.00 98.81 198 GLY A C 1
ATOM 1502 O O . GLY A 1 198 ? -4.040 3.099 7.521 1.00 98.81 198 GLY A O 1
ATOM 1503 N N . VAL A 1 199 ? -3.520 1.836 9.293 1.00 98.81 199 VAL A N 1
ATOM 1504 C CA . VAL A 1 199 ? -3.144 2.955 10.177 1.00 98.81 199 VAL A CA 1
ATOM 1505 C C . VAL A 1 199 ? -1.797 2.722 10.877 1.00 98.81 199 VAL A C 1
ATOM 1507 O O . VAL A 1 199 ? -1.353 1.600 11.041 1.00 98.81 199 VAL A O 1
ATOM 1510 N N . GLU A 1 200 ? -1.066 3.749 11.306 1.00 98.50 200 GLU A N 1
ATOM 1511 C CA . GLU A 1 200 ? -1.236 5.167 10.965 1.00 98.50 200 GLU A CA 1
ATOM 1512 C C . GLU A 1 200 ? -0.448 5.527 9.700 1.00 98.50 200 GLU A C 1
ATOM 1514 O O . GLU A 1 200 ? 0.703 5.109 9.540 1.00 98.50 200 GLU A O 1
ATOM 1519 N N . THR A 1 201 ? -1.032 6.364 8.833 1.00 98.81 201 THR A N 1
ATOM 1520 C CA . THR A 1 201 ? -0.423 6.798 7.560 1.00 98.81 201 THR A CA 1
ATOM 1521 C C . THR A 1 201 ? 1.015 7.290 7.725 1.00 98.81 201 THR A C 1
ATOM 1523 O O . THR A 1 201 ? 1.890 6.887 6.970 1.00 98.81 201 THR A O 1
ATOM 1526 N N . HIS A 1 202 ? 1.277 8.136 8.724 1.00 98.75 202 HIS A N 1
ATOM 1527 C CA . HIS A 1 202 ? 2.581 8.774 8.944 1.00 98.75 202 HIS A CA 1
ATOM 1528 C C . HIS A 1 202 ? 3.585 7.932 9.750 1.00 98.75 202 HIS A C 1
ATOM 1530 O O . HIS A 1 202 ? 4.763 8.294 9.815 1.00 98.75 202 HIS A O 1
ATOM 1536 N N . VAL A 1 203 ? 3.147 6.810 10.336 1.00 98.75 203 VAL A N 1
ATOM 1537 C CA . VAL A 1 203 ? 3.971 5.944 11.195 1.00 98.75 203 VAL A CA 1
ATOM 1538 C C . VAL A 1 203 ? 4.150 4.574 10.552 1.00 98.75 203 VAL A C 1
ATOM 1540 O O . VAL A 1 203 ? 5.111 4.383 9.806 1.00 98.75 203 VAL A O 1
ATOM 1543 N N . CYS A 1 204 ? 3.245 3.628 10.820 1.00 98.81 204 CYS A N 1
ATOM 1544 C CA . CYS A 1 204 ? 3.385 2.236 10.401 1.00 98.81 204 CYS A CA 1
ATOM 1545 C C . CYS A 1 204 ? 3.298 2.100 8.878 1.00 98.81 204 CYS A C 1
ATOM 1547 O O . CYS A 1 204 ? 4.165 1.466 8.277 1.00 98.81 204 CYS A O 1
ATOM 1549 N N . ILE A 1 205 ? 2.336 2.773 8.236 1.00 98.88 205 ILE A N 1
ATOM 1550 C CA . ILE A 1 205 ? 2.195 2.774 6.772 1.00 98.88 205 ILE A CA 1
ATOM 1551 C C . ILE A 1 205 ? 3.438 3.389 6.122 1.00 98.88 205 ILE A C 1
ATOM 1553 O O . ILE A 1 205 ? 4.065 2.760 5.273 1.00 98.88 205 ILE A O 1
ATOM 1557 N N . GLN A 1 206 ? 3.838 4.594 6.545 1.00 98.75 206 GLN A N 1
ATOM 1558 C CA . GLN A 1 206 ? 4.976 5.291 5.947 1.00 98.75 206 GLN A CA 1
ATOM 1559 C C . GLN A 1 206 ? 6.289 4.517 6.106 1.00 98.75 206 GLN A C 1
ATOM 1561 O O . GLN A 1 206 ? 7.035 4.398 5.138 1.00 98.75 206 GLN A O 1
ATOM 1566 N N . GLN A 1 207 ? 6.586 3.985 7.295 1.00 98.69 207 GLN A N 1
ATOM 1567 C CA . GLN A 1 207 ? 7.817 3.214 7.505 1.00 98.69 207 GLN A CA 1
ATOM 1568 C C . GLN A 1 207 ? 7.814 1.917 6.692 1.00 98.69 207 GLN A C 1
ATOM 1570 O O . GLN A 1 207 ? 8.813 1.611 6.045 1.00 98.69 207 GLN A O 1
ATOM 1575 N N . THR A 1 208 ? 6.682 1.209 6.648 1.00 98.81 208 THR A N 1
ATOM 1576 C CA . THR A 1 208 ? 6.532 -0.005 5.831 1.00 98.81 208 THR A CA 1
ATOM 1577 C C . THR A 1 208 ? 6.749 0.296 4.350 1.00 98.81 208 THR A C 1
ATOM 1579 O O . THR A 1 208 ? 7.547 -0.371 3.695 1.00 98.81 208 THR A O 1
ATOM 1582 N N . ALA A 1 209 ? 6.091 1.331 3.822 1.00 98.31 209 ALA A N 1
ATOM 1583 C CA . ALA A 1 209 ? 6.193 1.712 2.418 1.00 98.31 209 ALA A CA 1
ATOM 1584 C C . ALA A 1 209 ? 7.617 2.124 2.022 1.00 98.31 209 ALA A C 1
ATOM 1586 O O . ALA A 1 209 ? 8.103 1.716 0.967 1.00 98.31 209 ALA A O 1
ATOM 1587 N N . LEU A 1 210 ? 8.305 2.900 2.867 1.00 91.56 210 LEU A N 1
ATOM 1588 C CA . LEU A 1 210 ? 9.687 3.311 2.614 1.00 91.56 210 LEU A CA 1
ATOM 1589 C C . LEU A 1 210 ? 10.646 2.114 2.618 1.00 91.56 210 LEU A C 1
ATOM 1591 O O . LEU A 1 210 ? 11.490 2.024 1.729 1.00 91.56 210 LEU A O 1
ATOM 1595 N N . GLU A 1 211 ? 10.507 1.179 3.563 1.00 89.81 211 GLU A N 1
ATOM 1596 C CA . GLU A 1 211 ? 11.349 -0.022 3.589 1.00 89.81 211 GLU A CA 1
ATOM 1597 C C . GLU A 1 211 ? 11.084 -0.953 2.398 1.00 89.81 211 GLU A C 1
ATOM 1599 O O . GLU A 1 211 ? 12.032 -1.429 1.775 1.00 89.81 211 GLU A O 1
ATOM 1604 N N . LEU A 1 212 ? 9.819 -1.186 2.039 1.00 89.50 212 LEU A N 1
ATOM 1605 C CA . LEU A 1 212 ? 9.459 -1.976 0.856 1.00 89.50 212 LEU A CA 1
ATOM 1606 C C . LEU A 1 212 ? 10.025 -1.348 -0.426 1.00 89.50 212 LEU A C 1
ATOM 1608 O O . LEU A 1 212 ? 10.631 -2.041 -1.242 1.00 89.50 212 LEU A O 1
ATOM 1612 N N . THR A 1 213 ? 9.904 -0.025 -0.562 1.00 83.25 213 THR A N 1
ATOM 1613 C CA . THR A 1 213 ? 10.449 0.726 -1.704 1.00 83.25 213 THR A CA 1
ATOM 1614 C C . THR A 1 213 ? 11.975 0.646 -1.756 1.00 83.25 213 THR A C 1
ATOM 1616 O O . THR A 1 213 ? 12.551 0.509 -2.836 1.00 83.25 213 THR A O 1
ATOM 1619 N N . ALA A 1 214 ? 12.652 0.715 -0.605 1.00 76.44 214 ALA A N 1
ATOM 1620 C CA . ALA A 1 214 ? 14.102 0.547 -0.525 1.00 76.44 214 ALA A CA 1
ATOM 1621 C C . ALA A 1 214 ? 14.526 -0.854 -0.997 1.00 76.44 214 ALA A C 1
ATOM 1623 O O . ALA A 1 214 ? 15.494 -0.986 -1.742 1.00 76.44 214 ALA A O 1
ATOM 1624 N N . ARG A 1 215 ? 13.749 -1.887 -0.648 1.00 73.94 215 ARG A N 1
ATOM 1625 C CA . ARG A 1 215 ? 13.954 -3.280 -1.085 1.00 73.94 215 ARG A CA 1
ATOM 1626 C C . ARG A 1 215 ? 13.547 -3.544 -2.541 1.00 73.94 215 ARG A C 1
ATOM 1628 O O . ARG A 1 215 ? 13.735 -4.656 -3.020 1.00 73.94 215 ARG A O 1
ATOM 1635 N N . GLY A 1 216 ? 13.042 -2.533 -3.250 1.00 73.19 216 GLY A N 1
ATOM 1636 C CA . GLY A 1 216 ? 12.752 -2.606 -4.679 1.00 73.19 216 GLY A CA 1
ATOM 1637 C C . GLY A 1 216 ? 11.337 -3.061 -5.041 1.00 73.19 216 GLY A C 1
ATOM 1638 O O . GLY A 1 216 ? 11.063 -3.267 -6.219 1.00 73.19 216 GLY A O 1
ATOM 1639 N N . TYR A 1 217 ? 10.430 -3.179 -4.070 1.00 83.00 217 TYR A N 1
ATOM 1640 C CA . TYR A 1 217 ? 9.017 -3.421 -4.359 1.00 83.00 217 TYR A CA 1
ATOM 1641 C C . TYR A 1 217 ? 8.339 -2.157 -4.897 1.00 83.00 217 TYR A C 1
ATOM 1643 O O . TYR A 1 217 ? 8.638 -1.040 -4.464 1.00 83.00 217 TYR A O 1
ATOM 1651 N N . GLU A 1 218 ? 7.374 -2.334 -5.797 1.00 89.12 218 GLU A N 1
ATOM 1652 C CA . GLU A 1 218 ? 6.455 -1.264 -6.180 1.00 89.12 218 GLU A CA 1
ATOM 1653 C C . GLU A 1 218 ? 5.390 -1.122 -5.098 1.00 89.12 218 GLU A C 1
ATOM 1655 O O . GLU A 1 218 ? 4.653 -2.063 -4.823 1.00 89.12 218 GLU A O 1
ATOM 1660 N N . VAL A 1 219 ? 5.295 0.039 -4.458 1.00 96.38 219 VAL A N 1
ATOM 1661 C CA . VAL A 1 219 ? 4.352 0.230 -3.351 1.00 96.38 219 VAL A CA 1
ATOM 1662 C C . VAL A 1 219 ? 3.197 1.114 -3.793 1.00 96.38 219 VAL A C 1
ATOM 1664 O O . VAL A 1 219 ? 3.403 2.208 -4.316 1.00 96.38 219 VAL A O 1
ATOM 1667 N N . HIS A 1 220 ? 1.982 0.645 -3.527 1.00 98.62 220 HIS A N 1
ATOM 1668 C CA . HIS A 1 220 ? 0.731 1.354 -3.743 1.00 98.62 220 HIS A CA 1
ATOM 1669 C C . HIS A 1 220 ? 0.081 1.621 -2.388 1.00 98.62 220 HIS A C 1
ATOM 1671 O O . HIS A 1 220 ? -0.343 0.689 -1.713 1.00 98.62 220 HIS A O 1
ATOM 1677 N N . VAL A 1 221 ? -0.007 2.880 -1.969 1.00 98.88 221 VAL A N 1
ATOM 1678 C CA . VAL A 1 221 ? -0.711 3.264 -0.739 1.00 98.88 221 VAL A CA 1
ATOM 1679 C C . VAL A 1 221 ? -2.125 3.699 -1.087 1.00 98.88 221 VAL A C 1
ATOM 1681 O O . VAL A 1 221 ? -2.324 4.622 -1.878 1.00 98.88 221 VAL A O 1
ATOM 1684 N N . VAL A 1 222 ? -3.108 3.038 -0.479 1.00 98.81 222 VAL A N 1
ATOM 1685 C CA . VAL A 1 222 ? -4.527 3.298 -0.733 1.00 98.81 222 VAL A CA 1
ATOM 1686 C C . VAL A 1 222 ? -5.004 4.441 0.166 1.00 98.81 222 VAL A C 1
ATOM 1688 O O . VAL A 1 222 ? -5.223 4.273 1.367 1.00 98.81 222 VAL A O 1
ATOM 1691 N N . GLY A 1 223 ? -5.099 5.647 -0.394 1.00 98.50 223 GLY A N 1
ATOM 1692 C CA . GLY A 1 223 ? -5.341 6.881 0.360 1.00 98.50 223 GLY A CA 1
ATOM 1693 C C . GLY A 1 223 ? -6.683 6.892 1.095 1.00 98.50 223 GLY A C 1
ATOM 1694 O O . GLY A 1 223 ? -6.752 7.308 2.253 1.00 98.50 223 GLY A O 1
ATOM 1695 N N . ASP A 1 224 ? -7.736 6.389 0.452 1.00 98.50 224 ASP A N 1
ATOM 1696 C CA . ASP A 1 224 ? -9.096 6.253 0.998 1.00 98.50 224 ASP A CA 1
ATOM 1697 C C . ASP A 1 224 ? -9.245 5.077 1.982 1.00 98.50 224 ASP A C 1
ATOM 1699 O O . ASP A 1 224 ? -10.279 4.955 2.630 1.00 98.50 224 ASP A O 1
ATOM 1703 N N . ALA A 1 225 ? -8.200 4.263 2.162 1.00 98.75 225 ALA A N 1
ATOM 1704 C CA . ALA A 1 225 ? -8.125 3.188 3.156 1.00 98.75 225 ALA A CA 1
ATOM 1705 C C . ALA A 1 225 ? -6.987 3.394 4.175 1.00 98.75 225 ALA A C 1
ATOM 1707 O O . ALA A 1 225 ? -6.612 2.466 4.893 1.00 98.75 225 ALA A O 1
ATOM 1708 N N . THR A 1 226 ? -6.404 4.595 4.238 1.00 98.75 226 THR A N 1
ATOM 1709 C CA . THR A 1 226 ? -5.372 4.943 5.223 1.00 98.75 226 THR A CA 1
ATOM 1710 C C . THR A 1 226 ? -5.691 6.245 5.926 1.00 98.75 226 THR A C 1
ATOM 1712 O O . THR A 1 226 ? -6.150 7.207 5.312 1.00 98.75 226 THR A O 1
ATOM 1715 N N . SER A 1 227 ? -5.408 6.315 7.226 1.00 98.75 227 SER A N 1
ATOM 1716 C CA . SER A 1 227 ? -5.591 7.554 7.983 1.00 98.75 227 SER A CA 1
ATOM 1717 C C . SER A 1 227 ? -4.653 7.673 9.183 1.00 98.75 227 SER A C 1
ATOM 1719 O O . SER A 1 227 ? -3.841 6.800 9.485 1.00 98.75 227 SER A O 1
ATOM 1721 N N . SER A 1 228 ? -4.726 8.823 9.843 1.00 98.81 228 SER A N 1
ATOM 1722 C CA . SER A 1 228 ? -3.974 9.177 11.043 1.00 98.81 228 SER A CA 1
ATOM 1723 C C . SER A 1 228 ? -4.873 9.965 11.996 1.00 98.81 228 SER A C 1
ATOM 1725 O O . SER A 1 228 ? -5.963 10.420 11.635 1.00 98.81 228 SER A O 1
ATOM 1727 N N . ARG A 1 229 ? -4.403 10.166 13.228 1.00 98.44 229 ARG A N 1
ATOM 1728 C CA . ARG A 1 229 ? -5.087 11.003 14.230 1.00 98.44 229 ARG A CA 1
ATOM 1729 C C . ARG A 1 229 ? -5.221 12.463 13.800 1.00 98.44 229 ARG A C 1
ATOM 1731 O O . ARG A 1 229 ? -6.224 13.116 14.083 1.00 98.44 229 ARG A O 1
ATOM 1738 N N . SER A 1 230 ? -4.211 12.967 13.099 1.00 98.25 230 SER A N 1
ATOM 1739 C CA . SER A 1 230 ? -4.148 14.315 12.540 1.00 98.25 230 SER A CA 1
ATOM 1740 C C . SER A 1 230 ? -4.264 14.256 11.019 1.00 98.25 230 SER A C 1
ATOM 1742 O O . SER A 1 230 ? -3.601 13.444 10.372 1.00 98.25 230 SER A O 1
ATOM 1744 N N . GLN A 1 231 ? -5.082 15.137 10.435 1.00 96.75 231 GLN A N 1
ATOM 1745 C CA . GLN A 1 231 ? -5.142 15.276 8.975 1.00 96.75 231 GLN A CA 1
ATOM 1746 C C . GLN A 1 231 ? -3.872 15.915 8.403 1.00 96.75 231 GLN A C 1
ATOM 1748 O O . GLN A 1 231 ? -3.480 15.568 7.294 1.00 96.75 231 GLN A O 1
ATOM 1753 N N . THR A 1 232 ? -3.180 16.765 9.169 1.00 98.00 232 THR A N 1
ATOM 1754 C CA . THR A 1 232 ? -1.874 17.307 8.769 1.00 98.00 232 THR A CA 1
ATOM 1755 C C . THR A 1 232 ? -0.846 16.189 8.624 1.00 98.00 232 THR A C 1
ATOM 1757 O O . THR A 1 232 ? -0.183 16.103 7.592 1.00 98.00 232 THR A O 1
ATOM 1760 N N . ASP A 1 233 ? -0.765 15.289 9.611 1.00 98.75 233 ASP A N 1
ATOM 1761 C CA . ASP A 1 233 ? 0.176 14.163 9.570 1.00 98.75 233 ASP A CA 1
ATOM 1762 C C . ASP A 1 233 ? -0.151 13.215 8.414 1.00 98.75 233 ASP A C 1
ATOM 1764 O O . ASP A 1 233 ? 0.739 12.814 7.665 1.00 98.75 233 ASP A O 1
ATOM 1768 N N . ARG A 1 234 ? -1.442 12.911 8.217 1.00 98.50 234 ARG A N 1
ATOM 1769 C CA . ARG A 1 234 ? -1.914 12.096 7.090 1.00 98.50 234 ARG A CA 1
ATOM 1770 C C . ARG A 1 234 ? -1.510 12.705 5.746 1.00 98.50 234 ARG A C 1
ATOM 1772 O O . ARG A 1 234 ? -0.907 12.014 4.929 1.00 98.50 234 ARG A O 1
ATOM 1779 N N . LEU A 1 235 ? -1.832 13.979 5.515 1.00 97.81 235 LEU A N 1
ATOM 1780 C CA . LEU A 1 235 ? -1.603 14.643 4.232 1.00 97.81 235 LEU A CA 1
ATOM 1781 C C . LEU A 1 235 ? -0.109 14.755 3.912 1.00 97.81 235 LEU A C 1
ATOM 1783 O O . LEU A 1 235 ? 0.310 14.413 2.806 1.00 97.81 235 LEU A O 1
ATOM 1787 N N . LEU A 1 236 ? 0.705 15.185 4.881 1.00 98.19 236 LEU A N 1
ATOM 1788 C CA . LEU A 1 236 ? 2.151 15.306 4.690 1.00 98.19 236 LEU A CA 1
ATOM 1789 C C . LEU A 1 236 ? 2.813 13.942 4.466 1.00 98.19 236 LEU A C 1
ATOM 1791 O O . LEU A 1 236 ? 3.732 13.844 3.652 1.00 98.19 236 LEU A O 1
ATOM 1795 N N . ALA A 1 237 ? 2.330 12.884 5.124 1.00 98.62 237 ALA A N 1
ATOM 1796 C CA . ALA A 1 237 ? 2.817 11.530 4.886 1.00 98.62 237 ALA A CA 1
ATOM 1797 C C . ALA A 1 237 ? 2.501 11.041 3.468 1.00 98.62 237 ALA A C 1
ATOM 1799 O O . ALA A 1 237 ? 3.402 10.566 2.782 1.00 98.62 237 ALA A O 1
ATOM 1800 N N . LEU A 1 238 ? 1.263 11.209 2.986 1.00 98.38 238 LEU A N 1
ATOM 1801 C CA . LEU A 1 238 ? 0.893 10.831 1.615 1.00 98.38 238 LEU A CA 1
ATOM 1802 C C . LEU A 1 238 ? 1.720 11.600 0.572 1.00 98.38 238 LEU A C 1
ATOM 1804 O O . LEU A 1 238 ? 2.242 11.001 -0.368 1.00 98.38 238 LEU A O 1
ATOM 1808 N N . GLN A 1 239 ? 1.918 12.908 0.766 1.00 97.19 239 GLN A N 1
ATOM 1809 C CA . GLN A 1 239 ? 2.770 13.722 -0.109 1.00 97.19 239 GLN A CA 1
ATOM 1810 C C . GLN A 1 239 ? 4.232 13.261 -0.092 1.00 97.19 239 GLN A C 1
ATOM 1812 O O . GLN A 1 239 ? 4.873 13.176 -1.141 1.00 97.19 239 GLN A O 1
ATOM 1817 N N . ARG A 1 240 ? 4.773 12.954 1.092 1.00 95.56 240 ARG A N 1
ATOM 1818 C CA . ARG A 1 240 ? 6.137 12.438 1.236 1.00 95.56 240 ARG A CA 1
ATOM 1819 C C . ARG A 1 240 ? 6.298 11.089 0.547 1.00 95.56 240 ARG A C 1
ATOM 1821 O O . ARG A 1 240 ? 7.299 10.891 -0.131 1.00 95.56 240 ARG A O 1
ATOM 1828 N N . LEU A 1 241 ? 5.336 10.186 0.718 1.00 96.38 241 LEU A N 1
ATOM 1829 C CA . LEU A 1 241 ? 5.345 8.865 0.096 1.00 96.38 241 LEU A CA 1
ATOM 1830 C C . LEU A 1 241 ? 5.307 8.978 -1.429 1.00 96.38 241 LEU A C 1
ATOM 1832 O O . LEU A 1 241 ? 6.147 8.378 -2.094 1.00 96.38 241 LEU A O 1
ATOM 1836 N N . SER A 1 242 ? 4.442 9.837 -1.972 1.00 92.06 242 SER A N 1
ATOM 1837 C CA . SER A 1 242 ? 4.417 10.130 -3.410 1.00 92.06 242 SER A CA 1
ATOM 1838 C C . SER A 1 242 ? 5.787 10.584 -3.935 1.00 92.06 242 SER A C 1
ATOM 1840 O O . SER A 1 242 ? 6.300 10.024 -4.901 1.00 92.06 242 SER A O 1
ATOM 1842 N N . ARG A 1 243 ? 6.451 11.512 -3.232 1.00 83.94 243 ARG A N 1
ATOM 1843 C CA . ARG A 1 243 ? 7.819 11.974 -3.555 1.00 83.94 243 ARG A CA 1
ATOM 1844 C C . ARG A 1 243 ? 8.921 10.942 -3.295 1.00 83.94 243 ARG A C 1
ATOM 1846 O O . ARG A 1 243 ? 10.068 11.184 -3.644 1.00 83.94 243 ARG A O 1
ATOM 1853 N N . ALA A 1 244 ? 8.610 9.836 -2.629 1.00 80.69 244 ALA A N 1
ATOM 1854 C CA . ALA A 1 244 ? 9.534 8.728 -2.415 1.00 80.69 244 ALA A CA 1
ATOM 1855 C C . ALA A 1 244 ? 9.388 7.636 -3.491 1.00 80.69 244 ALA A C 1
ATOM 1857 O O . ALA A 1 244 ? 10.049 6.604 -3.398 1.00 80.69 244 ALA A O 1
ATOM 1858 N N . GLY A 1 245 ? 8.542 7.854 -4.506 1.00 82.12 245 GLY A N 1
ATOM 1859 C CA . GLY A 1 245 ? 8.252 6.876 -5.555 1.00 82.12 245 GLY A CA 1
ATOM 1860 C C . GLY A 1 245 ? 7.173 5.857 -5.179 1.00 82.12 245 GLY A C 1
ATOM 1861 O O . GLY A 1 245 ? 7.056 4.837 -5.849 1.00 82.12 245 GLY A O 1
ATOM 1862 N N . VAL A 1 246 ? 6.392 6.116 -4.124 1.00 93.38 246 VAL A N 1
ATOM 1863 C CA . VAL A 1 246 ? 5.214 5.313 -3.763 1.00 93.38 246 VAL A CA 1
ATOM 1864 C C . VAL A 1 246 ? 3.999 5.838 -4.521 1.00 93.38 246 VAL A C 1
ATOM 1866 O O . VAL A 1 246 ? 3.748 7.041 -4.559 1.00 93.38 246 VAL A O 1
ATOM 1869 N N . ILE A 1 247 ? 3.204 4.942 -5.091 1.00 96.12 247 ILE A N 1
ATOM 1870 C CA . ILE A 1 247 ? 1.992 5.304 -5.824 1.00 96.12 247 ILE A CA 1
ATOM 1871 C C . ILE A 1 247 ? 0.864 5.504 -4.818 1.00 96.12 247 ILE A C 1
ATOM 1873 O O . ILE A 1 247 ? 0.428 4.562 -4.164 1.00 96.12 247 ILE A O 1
ATOM 1877 N N . VAL A 1 248 ? 0.375 6.735 -4.683 1.00 97.75 248 VAL A N 1
ATOM 1878 C CA . VAL A 1 248 ? -0.833 7.011 -3.895 1.00 97.75 248 VAL A CA 1
ATOM 1879 C C . VAL A 1 248 ? -2.040 6.844 -4.812 1.00 97.75 248 VAL A C 1
ATOM 1881 O O . VAL A 1 248 ? -2.134 7.510 -5.839 1.00 97.75 248 VAL A O 1
ATOM 1884 N N . THR A 1 249 ? -2.939 5.932 -4.457 1.00 98.19 249 THR A N 1
ATOM 1885 C CA . THR A 1 249 ? -4.090 5.525 -5.278 1.00 98.19 249 THR A CA 1
ATOM 1886 C C . THR A 1 249 ? -5.357 5.402 -4.423 1.00 98.19 249 THR A C 1
ATOM 1888 O O . THR A 1 249 ? -5.331 5.707 -3.228 1.00 98.19 249 THR A O 1
ATOM 1891 N N . THR A 1 250 ? -6.467 4.970 -5.019 1.00 98.69 250 THR A N 1
ATOM 1892 C CA . THR A 1 250 ? -7.740 4.702 -4.335 1.00 98.69 250 THR A CA 1
ATOM 1893 C C . THR A 1 250 ? -8.130 3.232 -4.424 1.00 98.69 250 THR A C 1
ATOM 1895 O O . THR A 1 250 ? -7.654 2.491 -5.289 1.00 98.69 250 THR A O 1
ATOM 1898 N N . SER A 1 251 ? -9.015 2.799 -3.529 1.00 98.62 251 SER A N 1
ATOM 1899 C CA . SER A 1 251 ? -9.502 1.421 -3.479 1.00 98.62 251 SER A CA 1
ATOM 1900 C C . SER A 1 251 ? -10.163 0.975 -4.783 1.00 98.62 251 SER A C 1
ATOM 1902 O O . SER A 1 251 ? -9.892 -0.118 -5.277 1.00 98.62 251 SER A O 1
ATOM 1904 N N . GLU A 1 252 ? -10.986 1.838 -5.378 1.00 98.50 252 GLU A N 1
ATOM 1905 C CA . GLU A 1 252 ? -11.660 1.568 -6.646 1.00 98.50 252 GLU A CA 1
ATOM 1906 C C . GLU A 1 252 ? -10.662 1.430 -7.801 1.00 98.50 252 GLU A C 1
ATOM 1908 O O . GLU A 1 252 ? -10.751 0.479 -8.578 1.00 98.50 252 GLU A O 1
ATOM 1913 N N . ALA A 1 253 ? -9.663 2.318 -7.868 1.00 98.12 253 ALA A N 1
ATOM 1914 C CA . ALA A 1 253 ? -8.620 2.259 -8.887 1.00 98.12 253 ALA A CA 1
ATOM 1915 C C . ALA A 1 253 ? -7.797 0.967 -8.787 1.00 98.12 253 ALA A C 1
ATOM 1917 O O . ALA A 1 253 ? -7.551 0.327 -9.806 1.00 98.12 253 ALA A O 1
ATOM 1918 N N . VAL A 1 254 ? -7.422 0.546 -7.572 1.00 98.56 254 VAL A N 1
ATOM 1919 C CA . VAL A 1 254 ? -6.716 -0.727 -7.339 1.00 98.56 254 VAL A CA 1
ATOM 1920 C C . VAL A 1 254 ? -7.533 -1.912 -7.848 1.00 98.56 254 VAL A C 1
ATOM 1922 O O . VAL A 1 254 ? -7.026 -2.732 -8.612 1.00 98.56 254 VAL A O 1
ATOM 1925 N N . LEU A 1 255 ? -8.799 -2.006 -7.438 1.00 98.44 255 LEU A N 1
ATOM 1926 C CA . LEU A 1 255 ? -9.647 -3.148 -7.770 1.00 98.44 255 LEU A CA 1
ATOM 1927 C C . LEU A 1 255 ? -9.948 -3.234 -9.271 1.00 98.44 255 LEU A C 1
ATOM 1929 O O . LEU A 1 255 ? -9.895 -4.324 -9.838 1.00 98.44 255 LEU A O 1
ATOM 1933 N N . LEU A 1 256 ? -10.215 -2.101 -9.925 1.00 98.12 256 LEU A N 1
ATOM 1934 C CA . LEU A 1 256 ? -10.429 -2.056 -11.372 1.00 98.12 256 LEU A CA 1
ATOM 1935 C C . LEU A 1 256 ? -9.147 -2.339 -12.162 1.00 98.12 256 LEU A C 1
ATOM 1937 O O . LEU A 1 256 ? -9.203 -3.021 -13.184 1.00 98.12 256 LEU A O 1
ATOM 1941 N N . GLN A 1 257 ? -7.989 -1.878 -11.683 1.00 96.31 257 GLN A N 1
ATOM 1942 C CA . GLN A 1 257 ? -6.713 -2.165 -12.334 1.00 96.31 257 GLN A CA 1
ATOM 1943 C C . GLN A 1 257 ? -6.387 -3.664 -12.306 1.00 96.31 257 GLN A C 1
ATOM 1945 O O . GLN A 1 257 ? -5.921 -4.197 -13.308 1.00 96.31 257 GLN A O 1
ATOM 1950 N N . LEU A 1 258 ? -6.680 -4.353 -11.197 1.00 97.38 258 LEU A N 1
ATOM 1951 C CA . LEU A 1 258 ? -6.418 -5.789 -11.055 1.00 97.38 258 LEU A CA 1
ATOM 1952 C C . LEU A 1 258 ? -7.254 -6.670 -11.994 1.00 97.38 258 LEU A C 1
ATOM 1954 O O . LEU A 1 258 ? -6.803 -7.754 -12.357 1.00 97.38 258 LEU A O 1
ATOM 1958 N N . VAL A 1 259 ? -8.456 -6.234 -12.382 1.00 97.06 259 VAL A N 1
ATOM 1959 C CA . VAL A 1 259 ? -9.283 -6.952 -13.371 1.00 97.06 259 VAL A CA 1
ATOM 1960 C C . VAL A 1 259 ? -9.003 -6.517 -14.807 1.00 97.06 259 VAL A C 1
ATOM 1962 O O . VAL A 1 259 ? -9.269 -7.300 -15.713 1.00 97.06 259 VAL A O 1
ATOM 1965 N N . ALA A 1 260 ? -8.444 -5.318 -15.006 1.00 92.31 260 ALA A N 1
ATOM 1966 C CA . ALA A 1 260 ? -8.019 -4.696 -16.268 1.00 92.31 260 ALA A CA 1
ATOM 1967 C C . ALA A 1 260 ? -9.101 -4.486 -17.352 1.00 92.31 260 ALA A C 1
ATOM 1969 O O . ALA A 1 260 ? -9.076 -3.465 -18.035 1.00 92.31 260 ALA A O 1
ATOM 1970 N N . ASP A 1 261 ? -10.054 -5.406 -17.508 1.00 93.75 261 ASP A N 1
ATOM 1971 C CA . ASP A 1 261 ? -11.098 -5.400 -18.531 1.00 93.75 261 ASP A CA 1
ATOM 1972 C C . ASP A 1 261 ? -12.461 -5.816 -17.940 1.00 93.75 261 ASP A C 1
ATOM 1974 O O . ASP A 1 261 ? -12.547 -6.615 -17.002 1.00 93.75 261 ASP A O 1
ATOM 1978 N N . LYS A 1 262 ? -13.554 -5.298 -18.516 1.00 95.06 262 LYS A N 1
ATOM 1979 C CA . LYS A 1 262 ? -14.934 -5.667 -18.150 1.00 95.06 262 LYS A CA 1
ATOM 1980 C C . LYS A 1 262 ? -15.253 -7.144 -18.421 1.00 95.06 262 LYS A C 1
ATOM 1982 O O . LYS A 1 262 ? -16.176 -7.686 -17.814 1.00 95.06 262 LYS A O 1
ATOM 1987 N N . ASP A 1 263 ? -14.524 -7.768 -19.342 1.00 96.19 263 ASP A N 1
ATOM 1988 C CA . ASP A 1 263 ? -14.704 -9.158 -19.753 1.00 96.19 263 ASP A CA 1
ATOM 1989 C C . ASP A 1 263 ? -13.886 -10.128 -18.877 1.00 96.19 263 ASP A C 1
ATOM 1991 O O . ASP A 1 263 ? -13.980 -11.345 -19.042 1.00 96.19 263 ASP A O 1
ATOM 1995 N N . HIS A 1 264 ? -13.132 -9.619 -17.889 1.00 97.06 264 HIS A N 1
ATOM 1996 C CA . HIS A 1 264 ? -12.457 -10.453 -16.897 1.00 97.06 264 HIS A CA 1
ATOM 1997 C C . HIS A 1 264 ? -13.478 -11.316 -16.124 1.00 97.06 264 HIS A C 1
ATOM 1999 O O . HIS A 1 264 ? -14.475 -10.782 -15.626 1.00 97.06 264 HIS A O 1
ATOM 2005 N N . PRO A 1 265 ? -13.235 -12.627 -15.913 1.00 97.44 265 PRO A N 1
ATOM 2006 C CA . PRO A 1 265 ? -14.208 -13.527 -15.280 1.00 97.44 265 PRO A CA 1
ATOM 2007 C C . PRO A 1 265 ? -14.689 -13.074 -13.894 1.00 97.44 265 PRO A C 1
ATOM 2009 O O . PRO A 1 265 ? -15.831 -13.319 -13.509 1.00 97.44 265 PRO A O 1
ATOM 2012 N N . LYS A 1 266 ? -13.823 -12.384 -13.144 1.00 97.69 266 LYS A N 1
ATOM 2013 C CA . LYS A 1 266 ? -14.117 -11.848 -11.803 1.00 97.69 266 LYS A CA 1
ATOM 2014 C C . LYS A 1 266 ? -14.647 -10.410 -11.795 1.00 97.69 266 LYS A C 1
ATOM 2016 O O . LYS A 1 266 ? -14.983 -9.905 -10.727 1.00 97.69 266 LYS A O 1
ATOM 2021 N N . PHE A 1 267 ? -14.769 -9.745 -12.950 1.00 97.88 267 PHE A N 1
ATOM 2022 C CA . PHE A 1 267 ? -15.183 -8.337 -13.021 1.00 97.88 267 PHE A CA 1
ATOM 2023 C C . PHE A 1 267 ? -16.524 -8.086 -12.330 1.00 97.88 267 PHE A C 1
ATOM 2025 O O . PHE A 1 267 ? -16.647 -7.128 -11.580 1.00 97.88 267 PHE A O 1
ATOM 2032 N N . ARG A 1 268 ? -17.530 -8.950 -12.523 1.00 97.88 268 ARG A N 1
ATOM 2033 C CA . ARG A 1 268 ? -18.855 -8.765 -11.901 1.00 97.88 268 ARG A CA 1
ATOM 2034 C C . ARG A 1 268 ? -18.817 -8.839 -10.376 1.00 97.88 268 ARG A C 1
ATOM 2036 O O . ARG A 1 268 ? -19.512 -8.057 -9.732 1.00 97.88 268 ARG A O 1
ATOM 2043 N N . ALA A 1 269 ? -18.005 -9.739 -9.821 1.00 97.69 269 ALA A N 1
ATOM 2044 C CA . ALA A 1 269 ? -17.805 -9.842 -8.378 1.00 97.69 269 ALA A CA 1
ATOM 2045 C C . ALA A 1 269 ? -17.127 -8.572 -7.845 1.00 97.69 269 ALA A C 1
ATOM 2047 O O . ALA A 1 269 ? -17.648 -7.932 -6.939 1.00 97.69 269 ALA A O 1
ATOM 2048 N N . VAL A 1 270 ? -16.044 -8.131 -8.493 1.00 97.56 270 VAL A N 1
ATOM 2049 C CA . VAL A 1 270 ? -15.326 -6.901 -8.123 1.00 97.56 270 VAL A CA 1
ATOM 2050 C C . VAL A 1 270 ? -16.203 -5.651 -8.275 1.00 97.56 270 VAL A C 1
ATOM 2052 O O . VAL A 1 270 ? -16.250 -4.816 -7.377 1.00 97.56 270 VAL A O 1
ATOM 2055 N N . GLN A 1 271 ? -16.961 -5.539 -9.368 1.00 97.69 271 GLN A N 1
ATOM 2056 C CA . GLN A 1 271 ? -17.896 -4.441 -9.625 1.00 97.69 271 GLN A CA 1
ATOM 2057 C C . GLN A 1 271 ? -18.951 -4.327 -8.520 1.00 97.69 271 GLN A C 1
ATOM 2059 O O . GLN A 1 271 ? -19.338 -3.217 -8.162 1.00 97.69 271 GLN A O 1
ATOM 2064 N N . ALA A 1 272 ? -19.421 -5.450 -7.968 1.00 97.81 272 ALA A N 1
ATOM 2065 C CA . ALA A 1 272 ? -20.382 -5.429 -6.872 1.00 97.81 272 ALA A CA 1
ATOM 2066 C C . ALA A 1 272 ? -19.810 -4.745 -5.617 1.00 97.81 272 ALA A C 1
ATOM 2068 O O . ALA A 1 272 ? -20.545 -4.020 -4.946 1.00 97.81 272 ALA A O 1
ATOM 2069 N N . LEU A 1 273 ? -18.504 -4.892 -5.357 1.00 97.00 273 LEU A N 1
ATOM 2070 C CA . LEU A 1 273 ? -17.815 -4.272 -4.217 1.00 97.00 273 LEU A CA 1
ATOM 2071 C C . LEU A 1 273 ? -17.733 -2.744 -4.335 1.00 97.00 273 LEU A C 1
ATOM 2073 O O . LEU A 1 273 ? -17.795 -2.041 -3.325 1.00 97.00 273 LEU A O 1
ATOM 2077 N N . ILE A 1 274 ? -17.607 -2.231 -5.563 1.00 96.06 274 ILE A N 1
ATOM 2078 C CA . ILE A 1 274 ? -17.436 -0.799 -5.878 1.00 96.06 274 ILE A CA 1
ATOM 2079 C C . ILE A 1 274 ? -18.701 -0.144 -6.443 1.00 96.06 274 ILE A C 1
ATOM 2081 O O . ILE A 1 274 ? -18.671 0.995 -6.891 1.00 96.06 274 ILE A O 1
ATOM 2085 N N . LYS A 1 275 ? -19.836 -0.850 -6.428 1.00 94.06 275 LYS A N 1
ATOM 2086 C CA . LYS A 1 275 ? -21.104 -0.325 -6.953 1.00 94.06 275 LYS A CA 1
ATOM 2087 C C . LYS A 1 275 ? -21.543 0.952 -6.232 1.00 94.06 275 LYS A C 1
ATOM 2089 O O . LYS A 1 275 ? -22.135 1.835 -6.845 1.00 94.06 275 LYS A O 1
ATOM 2094 N N . THR A 1 276 ? -21.260 1.024 -4.936 1.00 93.12 276 THR A N 1
ATOM 2095 C CA . THR A 1 276 ? -21.370 2.248 -4.143 1.00 93.12 276 THR A CA 1
ATOM 2096 C C . THR A 1 276 ? -19.991 2.886 -4.072 1.00 93.12 276 THR A C 1
ATOM 2098 O O . THR A 1 276 ? -19.024 2.198 -3.741 1.00 93.12 276 THR A O 1
ATOM 2101 N N . SER A 1 277 ? -19.887 4.188 -4.332 1.00 94.50 277 SER A N 1
ATOM 2102 C CA . SER A 1 277 ? -18.626 4.922 -4.185 1.00 94.50 277 SER A CA 1
ATOM 2103 C C . SER A 1 277 ? -18.032 4.737 -2.785 1.00 94.50 277 SER A C 1
ATOM 2105 O O . SER A 1 277 ? -18.759 4.531 -1.809 1.00 94.50 277 SER A O 1
ATOM 2107 N N . ALA A 1 278 ? -16.701 4.764 -2.687 1.00 96.25 278 ALA A N 1
ATOM 2108 C CA . ALA A 1 278 ? -16.041 4.784 -1.384 1.00 96.25 278 ALA A CA 1
ATOM 2109 C C . ALA A 1 278 ? -16.521 6.004 -0.565 1.00 96.25 278 ALA A C 1
ATOM 2111 O O . ALA A 1 278 ? -16.767 7.060 -1.152 1.00 96.25 278 ALA A O 1
ATOM 2112 N N . PRO A 1 279 ? -16.687 5.876 0.764 1.00 96.81 279 PRO A N 1
ATOM 2113 C CA . PRO A 1 279 ? -17.057 6.996 1.618 1.00 96.81 279 PRO A CA 1
ATOM 2114 C C . PRO A 1 279 ? -15.995 8.098 1.576 1.00 96.81 279 PRO A C 1
ATOM 2116 O O . PRO A 1 279 ? -14.796 7.834 1.467 1.00 96.81 279 PRO A O 1
ATOM 2119 N N . GLU A 1 280 ? -16.443 9.341 1.718 1.00 95.69 280 GLU A N 1
ATOM 2120 C CA . GLU A 1 280 ? -15.546 10.487 1.791 1.00 95.69 280 GLU A CA 1
ATOM 2121 C C . GLU A 1 280 ? -14.684 10.430 3.053 1.00 95.69 280 GLU A C 1
ATOM 2123 O O . GLU A 1 280 ? -15.179 10.269 4.168 1.00 95.69 280 GLU A O 1
ATOM 2128 N N . THR A 1 281 ? -13.375 10.615 2.880 1.00 95.81 281 THR A N 1
ATOM 2129 C CA . THR A 1 281 ? -12.409 10.629 3.991 1.00 95.81 281 THR A CA 1
ATOM 2130 C C . THR A 1 281 ? -11.666 11.959 4.095 1.00 95.81 281 THR A C 1
ATOM 2132 O O . THR A 1 281 ? -10.585 12.017 4.670 1.00 95.81 281 THR A O 1
ATOM 2135 N N . GLY A 1 282 ? -12.196 13.039 3.511 1.00 92.50 282 GLY A N 1
ATOM 2136 C CA . GLY A 1 282 ? -11.599 14.378 3.605 1.00 92.50 282 GLY A CA 1
ATOM 2137 C C . GLY A 1 282 ? -10.259 14.540 2.875 1.00 92.50 282 GLY A C 1
ATOM 2138 O O . GLY A 1 282 ? -9.468 15.407 3.239 1.00 92.50 282 GLY A O 1
ATOM 2139 N N . LEU A 1 283 ? -9.980 13.699 1.871 1.00 92.31 283 LEU A N 1
ATOM 2140 C CA . LEU A 1 283 ? -8.788 13.820 1.016 1.00 92.31 283 LEU A CA 1
ATOM 2141 C C . LEU A 1 283 ? -8.914 14.944 -0.015 1.00 92.31 283 LEU A C 1
ATOM 2143 O O . LEU A 1 283 ? -7.908 15.526 -0.418 1.00 92.31 283 LEU A O 1
ATOM 2147 N N . VAL A 1 284 ? -10.141 15.244 -0.434 1.00 88.25 284 VAL A N 1
ATOM 2148 C CA . VAL A 1 284 ? -10.454 16.374 -1.304 1.00 88.25 284 VAL A CA 1
ATOM 2149 C C . VAL A 1 284 ? -11.009 17.492 -0.419 1.00 88.25 284 VAL A C 1
ATOM 2151 O O . VAL A 1 284 ? -11.884 17.218 0.406 1.00 88.25 284 VAL A O 1
ATOM 2154 N N . PRO A 1 285 ? -10.517 18.740 -0.540 1.00 74.50 285 PRO A N 1
ATOM 2155 C CA . PRO A 1 285 ? -11.141 19.870 0.131 1.00 74.50 285 PRO A CA 1
ATOM 2156 C C . PRO A 1 285 ? -12.615 19.927 -0.264 1.00 74.50 285 PRO A C 1
ATOM 2158 O O . PRO A 1 285 ? -12.932 19.896 -1.452 1.00 74.50 285 PRO A O 1
ATOM 2161 N N . SER A 1 286 ? -13.515 20.011 0.713 1.00 69.81 286 SER A N 1
ATOM 2162 C CA . SER A 1 286 ? -14.923 20.264 0.424 1.00 69.81 286 SER A CA 1
ATOM 2163 C C . SER A 1 286 ? -15.016 21.574 -0.356 1.00 69.81 286 SER A C 1
ATOM 2165 O O . SER A 1 286 ? -14.604 22.621 0.150 1.00 69.81 286 SER A O 1
ATOM 2167 N N . LEU A 1 287 ? -15.491 21.490 -1.601 1.00 58.53 287 LEU A N 1
ATOM 2168 C CA . LEU A 1 287 ? -15.831 22.654 -2.409 1.00 58.53 287 LEU A CA 1
ATOM 2169 C C . LEU A 1 287 ? -16.984 23.353 -1.682 1.00 58.53 287 LEU A C 1
ATOM 2171 O O . LEU A 1 287 ? -18.107 22.851 -1.682 1.00 58.53 287 LEU A O 1
ATOM 2175 N N . GLY A 1 288 ? -16.653 24.419 -0.955 1.00 44.72 288 GLY A N 1
ATOM 2176 C CA . GLY A 1 288 ? -17.628 25.328 -0.356 1.00 44.72 288 GLY A CA 1
ATOM 2177 C C . GLY A 1 288 ? -18.300 26.194 -1.407 1.00 44.72 288 GLY A C 1
ATOM 2178 O O . GLY A 1 288 ? -17.667 26.435 -2.461 1.00 44.72 288 GLY A O 1
#

Sequence (288 aa):
MSSQLSVLLCVGDRARLALMSRGAGLEESRAAFRRAFAGEREEAMAAALRGDFAVQLYSEQWGSFVDAGPEMSIEAPCRLRAVPLSGGRQTSRPLGLLEPHSSAFFCCDMQERFRPAIKFFGEIALVAQRLMEGARELDVPVVVTEQYPKGLGSTVPELNLAGARAVLPKTRFSMLVPEVEALLLGELGAVRSMVLFGVETHVCIQQTALELTARGYEVHVVGDATSSRSQTDRLLALQRLSRAGVIVTTSEAVLLQLVADKDHPKFRAVQALIKTSAPETGLVPSLG

Foldseek 3Di:
DDQWAWEWEAAQPDIDTDIDGFFDFDVSSLVRLCVRCPPPPPPLRNVQSVADWFKWWQDPVQLATDTGDRNDTHHHHTYIYTARQDDDDDSDDDAPQDAQLQEAEEAEAQFDQCVVQWFCSVLLLLLQLLLLQLNVLSVHEYAYEHAPCVPRNAHDPSRDCVRHPDYYYDNALEPPDPVVVCCVVPPNPRHQEYEYAYDDLLTSVLVNLLSCVSNRHAYEYALSNHTGSDPVSSLVSLVVSSSHRHHYHHSLCNSCSHQVDCPRPSNVVSCVSCVDPRDDRCPDPPPD

pLDDT: mean 90.18, std 12.08, range [42.19, 98.94]

InterPro domains:
  IPR000868 Isochorismatase-like domain [PF00857] (103-252)
  IPR036380 Isochorismatase-like superfamily [G3DSA:3.40.50.850] (91-287)
  IPR036380 Isochorismatase-like superfamily [SSF52499] (94-281)
  IPR050993 Isochorismatase domain-containing protein [PTHR14119] (91-284)
  IPR059933 ISOC1, N-terminal ubiquitin-like domain [PF26960] (6-85)

Solvent-accessible surface area (backbone atoms only — not comparable to full-atom values): 15650 Å² total; per-residue (Å²): 130,77,65,58,31,58,32,39,43,30,47,49,94,43,76,44,83,42,83,40,52,58,61,40,30,51,68,56,51,54,52,48,53,45,62,78,54,59,86,56,83,52,63,68,63,44,48,34,61,72,51,59,52,48,50,22,38,55,37,78,90,71,38,27,71,40,83,52,45,86,82,41,58,36,84,60,69,45,43,37,34,53,24,52,50,69,70,93,75,79,92,77,71,70,86,91,69,62,43,39,86,30,28,34,37,38,43,32,36,54,23,51,66,45,50,90,54,30,52,52,37,70,44,22,47,54,41,41,31,47,50,50,52,44,27,60,74,54,71,26,50,28,42,34,38,29,55,44,36,93,82,29,38,57,65,36,83,82,48,71,63,81,81,45,75,43,79,44,78,36,83,61,60,35,67,80,40,72,72,50,47,50,35,55,76,66,71,63,52,60,55,48,34,39,40,37,32,28,35,34,29,58,47,22,46,41,45,30,48,52,51,42,43,31,64,44,36,45,34,34,39,26,54,58,19,36,32,22,67,43,68,66,50,26,52,53,32,54,54,50,39,40,54,68,52,30,44,76,45,40,64,64,59,52,58,52,45,47,46,69,45,86,82,33,93,54,27,68,65,49,46,63,66,54,70,58,76,79,67,85,68,75,85,62,81,81,86,124

Organism: Petromyzon marinus (NCBI:txid7757)

Mean predicted aligned error: 9.68 Å

Secondary structure (DSSP, 8-state):
--SEEEEEEEETTEEEEEEEETT--HHHHHHHHHHHTTT---HHHHHHHHS-EEEEEEETTTTEEEEPPTT----SSEEEEEEE-SSS--S-PPTT---GGGEEEEEE--BGGGTTTSTTHHHHHHHHHHHHHHHHHTT--EEEEEESHHHH-SBPTTS--TT-SEEEEESSSSS--HHHHHIIIIIS-S--EEEEEEE-IIIIIHHHHHHHHHTT-EEEEEEEEEE-SSHHHHHHHHHHHHTTT-EEE-HHHHHHHHH-STTSTTHHHHHHHTSSPPPP-S-SPP--

Nearest PDB structures (foldseek):
  2b34-assembly1_A  TM=9.651E-01  e=5.018E-24  Caenorhabditis elegans
  1yzv-assembly1_A  TM=9.122E-01  e=3.927E-19  Trypanosoma cruzi
  4wgf-assembly1_B  TM=8.862E-01  e=2.332E-12  Pseudomonas aeruginosa PAO1
  1yac-assembly1_A  TM=8.843E-01  e=8.103E-12  Escherichia coli
  3uao-assembly1_A  TM=8.600E-01  e=3.866E-09  Bordetella bronchiseptica